Protein 4PGR (pdb70)

Radius of gyration: 16.66 Å; Cα contacts (8 Å, |Δi|>4): 255; chains: 1; bounding box: 31×48×34 Å

Secondary structure (DSSP, 8-state):
---HHHHHHHHHHHHHHHHHHHHHHHHHHTTS-GGGSPPHHHHHHHHHHHHHHT-SS----HHHHHHHHHHHHHHTHHHHHHHHHHH-THHHHHHHHHHHHHHHHHHHHHHH-SS--GGGHHHHHHHHHHHHHHHHHHHHS---HHHHHHHHHHHHHHHHHHHHHHHHHHHHS---GGGHHHHHHHHHHHHHHHHHHHHHHHHHHT-

GO terms:
  GO:0005262 calcium channel activity (F, IDA)
  GO:0016020 membrane (C, IDA)
  GO:0006816 calcium ion transport (P, IDA)

Sequence (207 aa):
HESKQSIMQRILTVFVFTLLIATVGLFIGQFVPVALMLPLSILEVAMIILAFWMRRRKAVGYAFVYTFAFVSGITLFPIVSHYASIAGAYVVLEAFGSTFVIFAVLGTIGAKMKKDLSFLWSFLLVAVLALAVVGIFNIFSPLNSAAMMAYSVIGTIVFSLYILYDLNQIKHRHITEDLIPVMALSLYLDFINLFINLLRFFGILSS

Organism: Bacillus subtilis (strain 168) (NCBI:txid224308)

InterPro domains:
  IPR006214 Bax inhibitor 1-related [PF01027] (10-210)
  IPR006214 Bax inhibitor 1-related [PTHR23291] (11-208)

Nearest PDB structures (foldseek):
  4pgr-assembly1_A  TM=1.005E+00  e=1.109E-27  Bacillus subtilis subsp. subtilis str. 168
  6nq8-assembly2_B  TM=9.058E-01  e=1.944E-22  Bacillus subtilis subsp. subtilis str. 168
  6nq9-assembly3_C  TM=9.027E-01  e=4.074E-22  Bacillus subt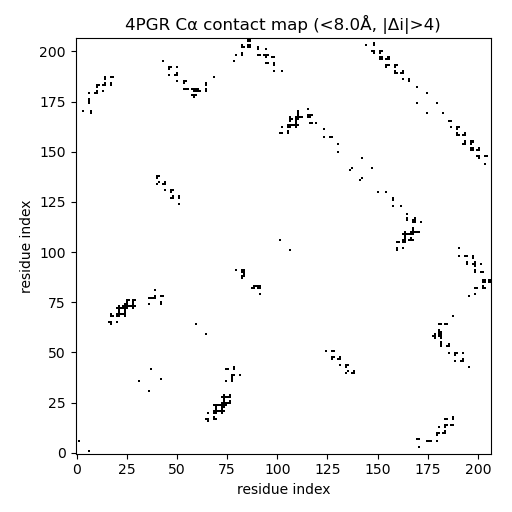ilis subsp. subtilis str. 168
  4pgw-assembly1_A  TM=9.314E-01  e=1.139E-20  Bacillus subtilis subsp. subtilis str. 168

Solvent-accessible surface area: 10289 Å² total; per-residue (Å²): 241,84,58,147,140,35,21,31,115,86,0,65,61,10,10,73,97,0,25,99,45,5,78,82,0,41,122,72,1,79,132,45,78,126,98,130,48,98,71,47,28,68,10,12,7,34,6,7,71,50,7,64,145,16,59,93,108,111,60,19,40,88,79,87,1,60,80,18,0,72,69,5,0,40,50,5,42,17,1,13,37,69,7,22,92,62,28,37,69,147,3,26,111,75,0,98,30,38,0,109,84,44,16,49,78,45,6,76,88,0,16,142,48,182,126,50,11,43,122,26,145,52,121,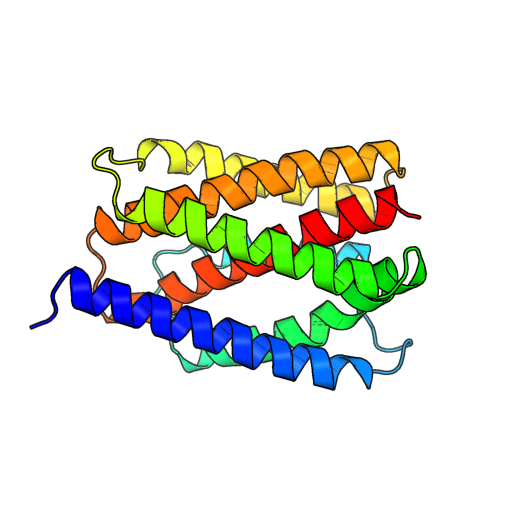0,45,98,17,3,74,51,9,10,99,57,3,75,112,15,51,169,50,110,45,103,70,69,40,15,48,56,22,0,63,95,0,24,101,10,1,14,45,4,0,31,26,12,4,0,17,13,38,55,105,157,19,53,93,82,35,0,5,6,43,0,0,11,0,1,2,1,5,10,1,0,11,4,2,11,0,4,44,58,0,25,105,74,89

Structure (mmCIF, N/CA/C/O backbone):
data_4PGR
#
_entry.id   4PGR
#
_cell.length_a   61.547
_cell.length_b   61.547
_cell.length_c   289.563
_cell.angle_alpha   90.00
_cell.angle_beta   90.00
_cell.angle_gamma   120.00
#
_symmetry.space_group_name_H-M   'P 65 2 2'
#
loop_
_entity.id
_entity.type
_entity.pdbx_description
1 polymer 'Uncharacterized protein YetJ'
2 water water
#
loop_
_atom_site.group_PDB
_atom_site.id
_atom_site.type_symbol
_atom_site.label_atom_id
_atom_site.label_alt_id
_atom_site.label_comp_id
_atom_site.label_asym_id
_atom_site.label_entity_id
_atom_site.label_seq_id
_atom_site.pdbx_PDB_ins_code
_atom_site.Cartn_x
_atom_site.Cartn_y
_atom_site.Cartn_z
_atom_site.occupancy
_atom_site.B_iso_or_equiv
_atom_site.auth_seq_id
_atom_site.auth_comp_id
_atom_site.auth_asym_id
_atom_site.auth_atom_id
_atom_site.pdbx_PDB_model_num
ATOM 1 N N . HIS A 1 9 ? 20.954 54.828 -9.826 1.00 50.83 6 HIS A N 1
ATOM 2 C CA . HIS A 1 9 ? 20.071 54.924 -8.668 1.00 50.66 6 HIS A CA 1
ATOM 3 C C . HIS A 1 9 ? 18.978 53.862 -8.711 1.00 48.78 6 HIS A C 1
ATOM 4 O O . HIS A 1 9 ? 18.207 53.789 -9.668 1.00 49.55 6 HIS A O 1
ATOM 11 N N . GLU A 1 10 ? 18.916 53.049 -7.663 1.00 38.73 7 GLU A N 1
ATOM 12 C CA . GLU A 1 10 ? 17.948 51.963 -7.576 1.00 41.07 7 GLU A CA 1
ATOM 13 C C . GLU A 1 10 ? 16.512 52.470 -7.457 1.00 41.98 7 GLU A C 1
ATOM 14 O O . GLU A 1 10 ? 16.268 53.602 -7.037 1.00 34.29 7 GLU A O 1
ATOM 20 N N . SER A 1 11 ? 15.561 51.624 -7.833 1.00 38.91 8 SER A N 1
ATOM 21 C CA . SER A 1 11 ? 14.157 51.933 -7.628 1.00 33.73 8 SER A CA 1
ATOM 22 C C . SER A 1 11 ? 13.553 50.854 -6.749 1.00 27.53 8 SER A C 1
ATOM 23 O O . SER A 1 11 ? 14.153 49.789 -6.570 1.00 26.12 8 SER A O 1
ATOM 26 N N . LYS A 1 12 ? 12.377 51.131 -6.193 1.00 27.03 9 LYS A N 1
ATOM 27 C CA . LYS A 1 12 ? 11.644 50.129 -5.421 1.00 31.04 9 LYS A CA 1
ATOM 28 C C . LYS A 1 12 ? 11.524 48.826 -6.204 1.00 23.57 9 LYS A C 1
ATOM 29 O O . LYS A 1 12 ? 11.726 47.740 -5.659 1.00 25.22 9 LYS A O 1
ATOM 35 N N . GLN A 1 13 ? 11.232 48.952 -7.495 1.00 24.70 10 GLN A N 1
ATOM 36 C CA . GLN A 1 13 ? 11.079 47.809 -8.390 1.00 36.30 10 GLN A CA 1
ATOM 37 C C . GLN A 1 13 ? 12.356 46.981 -8.531 1.00 34.53 10 GLN A C 1
ATOM 38 O O . GLN A 1 13 ? 12.327 45.751 -8.392 1.00 27.19 10 GLN A O 1
ATOM 44 N N . SER A 1 14 ? 13.470 47.656 -8.809 1.00 30.26 11 SER A N 1
ATOM 45 C CA . SER A 1 14 ? 14.744 46.975 -9.026 1.00 25.96 11 SER A CA 1
ATOM 46 C C . SER A 1 14 ? 15.202 46.247 -7.770 1.00 25.11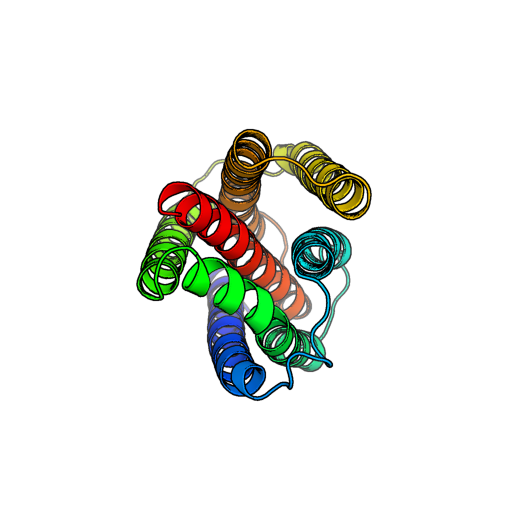 11 SER A C 1
ATOM 47 O O . SER A 1 14 ? 15.702 45.120 -7.839 1.00 25.93 11 SER A O 1
ATOM 50 N N . ILE A 1 15 ? 15.030 46.892 -6.622 1.00 23.26 12 ILE A N 1
ATOM 51 C CA . ILE A 1 15 ? 15.414 46.283 -5.354 1.00 24.45 12 ILE A CA 1
ATOM 52 C C . ILE A 1 15 ? 14.590 45.026 -5.072 1.00 25.97 12 ILE A C 1
ATOM 53 O O . ILE A 1 15 ? 15.138 43.987 -4.704 1.00 19.78 12 ILE A O 1
ATOM 58 N N . MET A 1 16 ? 13.278 45.121 -5.270 1.00 19.06 13 MET A N 1
ATOM 59 C CA . MET A 1 16 ? 12.401 43.965 -5.149 1.00 20.78 13 MET A CA 1
ATOM 60 C C . MET A 1 16 ? 12.821 42.837 -6.095 1.00 17.35 13 MET A C 1
ATOM 61 O O . MET A 1 16 ? 12.937 41.685 -5.683 1.00 24.93 13 MET A O 1
ATOM 66 N N . GLN A 1 17 ? 13.061 43.174 -7.360 1.00 20.24 14 GLN A N 1
ATOM 67 C CA . GLN A 1 17 ? 13.422 42.170 -8.358 1.00 20.77 14 GLN A CA 1
ATOM 68 C C . GLN A 1 17 ? 14.741 41.494 -8.013 1.00 23.37 14 GLN A C 1
ATOM 69 O O . GLN A 1 17 ? 14.910 40.298 -8.243 1.00 23.33 14 GLN A O 1
ATOM 75 N N . ARG A 1 18 ? 15.671 42.263 -7.456 1.00 25.11 15 ARG A N 1
ATOM 76 C CA . ARG A 1 18 ? 16.955 41.715 -7.038 1.00 21.87 15 ARG A CA 1
ATOM 77 C C . ARG A 1 18 ? 16.801 40.791 -5.839 1.00 23.33 15 ARG A C 1
ATOM 78 O O . ARG A 1 18 ? 17.428 39.737 -5.791 1.00 19.45 15 ARG A O 1
ATOM 86 N N . ILE A 1 19 ? 15.976 41.187 -4.872 1.00 16.13 16 ILE A N 1
ATOM 87 C CA . ILE A 1 19 ? 15.693 40.331 -3.715 1.00 17.57 16 ILE A CA 1
ATOM 88 C C . ILE A 1 19 ? 15.061 39.002 -4.145 1.00 21.52 16 ILE A C 1
ATOM 89 O O . ILE A 1 19 ? 15.451 37.937 -3.667 1.00 19.87 16 ILE A O 1
ATOM 94 N N . LEU A 1 20 ? 14.098 39.068 -5.058 1.00 18.48 17 LEU A N 1
ATOM 95 C CA . LEU A 1 20 ? 13.415 37.865 -5.536 1.00 16.18 17 LEU A CA 1
ATOM 96 C C . LEU A 1 20 ? 14.335 36.987 -6.378 1.00 19.55 17 LEU A C 1
ATOM 97 O O . LEU A 1 20 ? 14.181 35.765 -6.415 1.00 18.09 17 LEU A O 1
ATOM 102 N N . THR A 1 21 ? 15.277 37.617 -7.072 1.00 19.61 18 THR A N 1
ATOM 103 C CA . THR A 1 21 ? 16.260 36.868 -7.846 1.00 22.44 18 THR A CA 1
ATOM 104 C C . THR A 1 21 ? 17.181 36.089 -6.912 1.00 21.57 18 THR A C 1
ATOM 105 O O . THR A 1 21 ? 17.423 34.897 -7.112 1.00 17.66 18 THR A O 1
ATOM 109 N N . VAL A 1 22 ? 17.688 36.761 -5.885 1.00 19.05 19 VAL A N 1
ATOM 110 C CA . VAL A 1 22 ? 18.503 36.087 -4.886 1.00 19.35 19 VAL A CA 1
ATOM 111 C C . VAL A 1 22 ? 17.720 34.958 -4.212 1.00 20.43 19 VAL A C 1
ATOM 112 O O . VAL A 1 22 ? 18.238 33.855 -4.025 1.00 19.58 19 VAL A O 1
ATOM 116 N N . PHE A 1 23 ? 16.469 35.236 -3.866 1.00 14.81 20 PHE A N 1
ATOM 117 C CA . PHE A 1 23 ? 15.617 34.234 -3.235 1.00 14.41 20 PHE A CA 1
ATOM 118 C C . PHE A 1 23 ? 15.513 32.967 -4.089 1.00 15.20 20 PHE A C 1
ATOM 119 O O . PHE A 1 23 ? 15.697 31.856 -3.585 1.00 17.53 20 PHE A O 1
ATOM 127 N N . VAL A 1 24 ? 15.252 33.133 -5.383 1.00 15.16 21 VAL A N 1
ATOM 128 C CA . VAL A 1 24 ? 15.130 31.983 -6.281 1.00 21.67 21 VAL A CA 1
ATOM 129 C C . VAL A 1 24 ? 16.439 31.187 -6.352 1.00 16.74 21 VAL A C 1
ATOM 130 O O . VAL A 1 24 ? 16.429 29.951 -6.375 1.00 21.28 21 VAL A O 1
ATOM 134 N N . PHE A 1 25 ? 17.560 31.897 -6.362 1.00 22.67 22 PHE A N 1
ATOM 135 C CA . PHE A 1 25 ? 18.862 31.243 -6.306 1.00 20.85 22 PHE A CA 1
ATOM 136 C C . PHE A 1 25 ? 19.036 30.448 -5.011 1.00 17.59 22 PHE A C 1
ATOM 137 O O . PHE A 1 25 ? 19.550 29.332 -5.041 1.00 28.77 22 PHE A O 1
ATOM 145 N N . THR A 1 26 ? 18.595 31.003 -3.882 1.00 18.66 23 THR A N 1
ATOM 146 C CA . THR A 1 26 ? 18.654 30.251 -2.624 1.00 20.64 23 THR A CA 1
ATOM 147 C C . THR A 1 26 ? 17.862 28.946 -2.692 1.00 18.68 23 THR A C 1
ATOM 148 O O . THR A 1 26 ? 18.287 27.929 -2.135 1.00 20.09 23 THR A O 1
ATOM 152 N N . LEU A 1 27 ? 16.725 28.960 -3.387 1.00 17.85 24 LEU A N 1
ATOM 153 C CA . LEU A 1 27 ? 15.940 27.739 -3.551 1.00 17.88 24 LEU A CA 1
ATOM 154 C C . LEU A 1 27 ? 16.657 26.708 -4.430 1.00 19.50 24 LEU A C 1
ATOM 155 O O . LEU A 1 27 ? 16.570 25.503 -4.182 1.00 23.16 24 LEU A O 1
ATOM 160 N N . LEU A 1 28 ? 17.339 27.188 -5.466 1.00 13.15 25 LEU A N 1
ATOM 161 C CA . LEU A 1 28 ? 18.020 26.314 -6.420 1.00 23.75 25 LEU A CA 1
ATOM 162 C C . LEU A 1 28 ? 19.213 25.677 -5.742 1.00 18.19 25 LEU A C 1
ATOM 163 O O . LEU A 1 28 ? 19.487 24.493 -5.918 1.00 21.93 25 LEU A O 1
ATOM 168 N N . ILE A 1 29 ? 19.931 26.489 -4.976 1.00 14.97 26 ILE A N 1
ATOM 169 C CA . ILE A 1 29 ? 21.118 26.038 -4.258 1.00 19.49 26 ILE A CA 1
ATOM 170 C C . ILE A 1 29 ? 20.712 25.065 -3.156 1.00 23.50 26 ILE A C 1
ATOM 171 O O . ILE A 1 29 ? 21.401 24.079 -2.908 1.00 23.19 26 ILE A O 1
ATOM 176 N N . ALA A 1 30 ? 19.578 25.325 -2.508 1.00 15.05 27 ALA A N 1
ATOM 177 C CA . ALA A 1 30 ? 19.131 24.441 -1.439 1.00 15.57 27 ALA A CA 1
ATOM 178 C C . ALA A 1 30 ? 18.732 23.091 -2.024 1.00 17.32 27 ALA A C 1
ATOM 179 O O . ALA A 1 30 ? 18.852 22.056 -1.371 1.00 21.67 27 ALA A O 1
ATOM 181 N N . THR A 1 31 ? 18.257 23.111 -3.264 1.00 15.36 28 THR A N 1
ATOM 182 C CA . THR A 1 31 ? 17.834 21.891 -3.939 1.00 22.12 28 THR A CA 1
ATOM 183 C C . THR A 1 31 ? 19.038 21.025 -4.298 1.00 24.77 28 THR A C 1
ATOM 184 O O . THR A 1 31 ? 18.981 19.802 -4.189 1.00 19.17 28 THR A O 1
ATOM 188 N N . VAL A 1 32 ? 20.127 21.663 -4.719 1.00 26.67 29 VAL A N 1
ATOM 189 C CA . VAL A 1 32 ? 21.378 20.946 -4.948 1.00 21.04 29 VAL A CA 1
ATOM 190 C C . VAL A 1 32 ? 21.842 20.320 -3.636 1.00 23.80 29 VAL A C 1
ATOM 191 O O . VAL A 1 32 ? 22.222 19.152 -3.591 1.00 22.68 29 VAL A O 1
ATOM 195 N N . GLY A 1 33 ? 21.797 21.107 -2.568 1.00 20.02 30 GLY A N 1
ATOM 196 C CA . GLY A 1 33 ? 22.158 20.624 -1.250 1.00 21.31 30 GLY A CA 1
ATOM 197 C C . GLY A 1 33 ? 21.314 19.435 -0.836 1.00 18.00 30 GLY A C 1
ATOM 198 O O . GLY A 1 33 ? 21.836 18.441 -0.329 1.00 24.81 30 GLY A O 1
ATOM 199 N N . LEU A 1 34 ? 20.008 19.526 -1.067 1.00 21.46 31 LEU A N 1
ATOM 200 C CA . LEU A 1 34 ? 19.108 18.428 -0.758 1.00 16.89 31 LEU A CA 1
ATOM 201 C C . LEU A 1 34 ? 19.528 17.172 -1.516 1.00 22.93 31 LEU A C 1
ATOM 202 O O . LEU A 1 34 ? 19.555 16.078 -0.957 1.00 24.50 31 LEU A O 1
ATOM 207 N N . PHE A 1 35 ? 19.870 17.340 -2.788 1.00 21.09 32 PHE A N 1
ATOM 208 C CA . PHE A 1 35 ? 20.322 16.221 -3.606 1.00 24.17 32 PHE A CA 1
ATOM 209 C C . PHE A 1 35 ? 21.585 15.575 -3.041 1.00 29.80 32 PHE A C 1
ATOM 210 O O . PHE A 1 35 ? 21.712 14.352 -3.023 1.00 22.69 32 PHE A O 1
ATOM 218 N N . ILE A 1 36 ? 22.520 16.397 -2.580 1.00 30.91 33 ILE A N 1
ATOM 219 C CA . ILE A 1 36 ? 23.763 15.888 -2.001 1.00 20.61 33 ILE A CA 1
ATOM 220 C C . ILE A 1 36 ? 23.505 15.195 -0.659 1.00 21.61 33 ILE A C 1
ATOM 221 O O . ILE A 1 36 ? 24.139 14.181 -0.330 1.00 22.33 33 ILE A O 1
ATOM 226 N N . GLY A 1 37 ? 22.558 15.737 0.100 1.00 24.80 34 GLY A N 1
ATOM 227 C CA . GLY A 1 37 ? 22.260 15.245 1.433 1.00 20.66 34 GLY A CA 1
ATOM 228 C C . GLY A 1 37 ? 21.812 13.794 1.483 1.00 22.25 34 GLY A C 1
ATOM 229 O O . GLY A 1 37 ? 21.854 13.156 2.532 1.00 23.33 34 GLY A O 1
ATOM 230 N N . GLN A 1 38 ? 21.381 13.268 0.343 1.00 25.66 35 GLN A N 1
ATOM 231 C CA . GLN A 1 38 ? 20.913 11.893 0.270 1.00 24.53 35 GLN A CA 1
ATOM 232 C C . GLN A 1 38 ? 22.072 10.916 0.444 1.00 37.55 35 GLN A C 1
ATOM 233 O O . GLN A 1 38 ? 21.869 9.728 0.685 1.00 38.74 35 GLN A O 1
ATOM 239 N N . PHE A 1 39 ? 23.289 11.425 0.317 1.00 26.17 36 PHE A N 1
ATOM 240 C CA . PHE A 1 39 ? 24.474 10.583 0.391 1.00 29.21 36 PHE A CA 1
ATOM 241 C C . PHE A 1 39 ? 25.075 10.553 1.793 1.00 28.26 36 PHE A C 1
ATOM 242 O O . PHE A 1 39 ? 26.022 9.812 2.056 1.00 39.34 36 PHE A O 1
ATOM 250 N N . VAL A 1 40 ? 24.516 11.356 2.692 1.00 26.97 37 VAL A N 1
ATOM 251 C CA . VAL A 1 40 ? 24.940 11.338 4.084 1.00 27.79 37 VAL A CA 1
ATOM 252 C C . VAL A 1 40 ? 24.529 10.019 4.740 1.00 33.98 37 VAL A C 1
ATOM 253 O O . VAL A 1 40 ? 23.357 9.633 4.688 1.00 29.58 37 VAL A O 1
ATOM 257 N N . PRO A 1 41 ? 25.501 9.311 5.338 1.00 36.33 38 PRO A N 1
ATOM 258 C CA . PRO A 1 41 ? 25.224 8.082 6.086 1.00 34.85 38 PRO A CA 1
ATOM 259 C C . PRO A 1 41 ? 24.205 8.363 7.183 1.00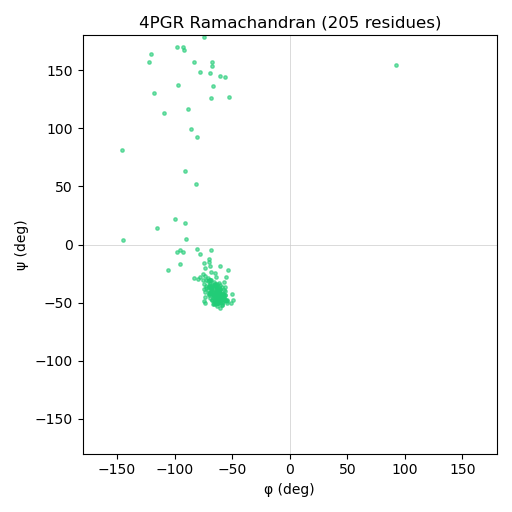 42.39 38 PRO A C 1
ATOM 260 O O . PRO A 1 41 ? 24.233 9.450 7.763 1.00 34.94 38 PRO A O 1
ATOM 264 N N . VAL A 1 42 ? 23.323 7.403 7.446 1.00 44.48 39 VAL A N 1
ATOM 265 C CA . VAL A 1 42 ? 22.271 7.553 8.448 1.00 46.98 39 VAL A CA 1
ATOM 266 C C . VAL A 1 42 ? 22.843 7.895 9.823 1.00 49.38 39 VAL A C 1
ATOM 267 O O . VAL A 1 42 ? 22.299 8.738 10.542 1.00 35.76 39 VAL A O 1
ATOM 271 N N . ALA A 1 43 ? 23.956 7.253 10.171 1.00 44.66 40 ALA A N 1
ATOM 272 C CA . ALA A 1 43 ? 24.607 7.466 11.460 1.00 47.19 40 ALA A CA 1
ATOM 273 C C . ALA A 1 43 ? 25.222 8.861 11.589 1.00 52.98 40 ALA A C 1
ATOM 274 O O . ALA A 1 43 ? 25.732 9.224 12.649 1.00 60.70 40 ALA A O 1
ATOM 276 N N . LEU A 1 44 ? 25.173 9.641 10.512 1.00 51.14 41 LEU A N 1
ATOM 277 C CA . LEU A 1 44 ? 25.687 11.006 10.536 1.00 49.13 41 LEU A CA 1
ATOM 278 C C . LEU A 1 44 ? 24.590 12.053 10.317 1.00 42.66 41 LEU A C 1
ATOM 279 O O . LEU A 1 44 ? 24.876 13.220 10.052 1.00 48.28 41 LEU A O 1
ATOM 284 N N . MET A 1 45 ? 23.335 11.633 10.429 1.00 42.43 42 MET A N 1
ATOM 285 C CA . MET A 1 45 ? 22.212 12.568 10.347 1.00 36.85 42 MET A CA 1
ATOM 286 C C . MET A 1 45 ? 21.732 12.979 11.734 1.00 28.60 42 MET A C 1
ATOM 287 O O . MET A 1 45 ? 21.603 12.145 12.629 1.00 31.00 42 MET A O 1
ATOM 292 N N . LEU A 1 46 ? 21.458 14.269 11.907 1.00 37.34 43 LEU A N 1
ATOM 293 C CA . LEU A 1 46 ? 20.881 14.756 13.154 1.00 40.16 43 LEU A CA 1
ATOM 294 C C . LEU A 1 46 ? 19.464 14.211 13.300 1.00 35.16 43 LEU A C 1
ATOM 295 O O . LEU A 1 46 ? 18.819 13.893 12.301 1.00 37.45 43 LEU A O 1
ATOM 300 N N . PRO A 1 47 ? 18.980 14.085 14.546 1.00 30.39 44 PRO A N 1
ATOM 301 C CA . PRO A 1 47 ? 17.608 13.613 14.757 1.00 33.79 44 PRO A CA 1
ATOM 302 C C . PRO A 1 47 ? 16.577 14.535 14.107 1.00 31.81 44 PRO A C 1
ATOM 303 O O . PRO A 1 47 ? 16.765 15.747 14.073 1.00 24.28 44 PRO A O 1
ATOM 307 N N . LEU A 1 48 ? 15.502 13.944 13.598 1.00 30.89 45 LEU A N 1
ATOM 308 C CA . LEU A 1 48 ? 14.422 14.682 12.951 1.00 25.26 45 LEU A CA 1
ATOM 309 C C . LEU A 1 48 ? 13.905 15.846 13.799 1.00 25.23 45 LEU A C 1
ATOM 310 O O . LEU A 1 48 ? 13.805 16.974 13.316 1.00 26.86 45 LEU A O 1
ATOM 315 N N . SER A 1 49 ? 13.581 15.580 15.060 1.00 25.78 46 SER A N 1
ATOM 316 C CA . SER A 1 49 ? 13.011 16.620 15.922 1.00 25.10 46 SER A CA 1
ATOM 317 C C . SER A 1 49 ? 13.952 17.817 16.109 1.00 23.29 46 SER A C 1
ATOM 318 O O . SER A 1 49 ? 13.509 18.963 16.197 1.00 22.75 46 SER A O 1
ATOM 321 N N . ILE A 1 50 ? 15.252 17.549 16.156 1.00 23.64 47 ILE A N 1
ATOM 322 C CA . ILE A 1 50 ? 16.248 18.612 16.284 1.00 22.65 47 ILE A CA 1
ATOM 323 C C . ILE A 1 50 ? 16.356 19.463 15.016 1.00 20.56 47 ILE A C 1
ATOM 324 O O . ILE A 1 50 ? 16.423 20.688 15.093 1.00 23.17 47 ILE A O 1
ATOM 329 N N . LEU A 1 51 ? 16.358 18.819 13.853 1.00 20.25 48 LEU A N 1
ATOM 330 C CA . LEU A 1 51 ? 16.415 19.542 12.581 1.00 20.17 48 LEU A CA 1
ATOM 331 C C . LEU A 1 51 ? 15.178 20.414 12.339 1.00 18.00 48 LEU A C 1
ATOM 332 O O . LEU A 1 51 ? 15.291 21.531 11.849 1.00 20.36 48 LEU A O 1
ATOM 337 N N . GLU A 1 52 ? 14.002 19.890 12.669 1.00 18.76 49 GLU A N 1
ATOM 338 C CA . GLU A 1 52 ? 12.754 20.615 12.438 1.00 22.82 49 GLU A CA 1
ATOM 339 C C . GLU A 1 52 ? 12.708 21.906 13.246 1.00 25.79 49 GLU A C 1
ATOM 340 O O . GLU A 1 52 ? 12.352 22.962 12.725 1.00 24.91 49 GLU A O 1
ATOM 346 N N . VAL A 1 53 ? 13.085 21.828 14.515 1.00 23.96 50 VAL A N 1
ATOM 347 C CA . VAL A 1 53 ? 13.039 23.013 15.359 1.00 27.55 50 VAL A CA 1
ATOM 348 C C . VAL A 1 53 ? 14.218 23.945 15.085 1.00 17.49 50 VAL A C 1
ATOM 349 O O . VAL A 1 53 ? 14.101 25.154 15.266 1.00 19.58 50 VAL A O 1
ATOM 353 N N . ALA A 1 54 ? 15.344 23.390 14.632 1.00 17.56 51 ALA A N 1
ATOM 354 C CA . ALA A 1 54 ? 16.493 24.221 14.279 1.00 18.94 51 ALA A CA 1
ATOM 355 C C . ALA A 1 54 ? 16.130 25.271 13.217 1.00 16.91 51 ALA A C 1
ATOM 356 O O . ALA A 1 54 ? 16.584 26.413 13.286 1.00 21.47 51 ALA A O 1
ATOM 358 N N . MET A 1 55 ? 15.308 24.885 12.245 1.00 17.72 52 MET A N 1
ATOM 359 C CA . MET A 1 55 ? 14.925 25.799 11.175 1.00 16.57 52 MET A CA 1
ATOM 360 C C . MET A 1 55 ? 14.018 26.924 11.683 1.00 16.91 52 MET A C 1
ATOM 361 O O . MET A 1 55 ? 14.094 28.053 11.194 1.00 17.49 52 MET A O 1
ATOM 366 N N . ILE A 1 56 ? 13.177 26.618 12.670 1.00 18.05 53 ILE A N 1
ATOM 367 C CA . ILE A 1 56 ? 12.295 27.627 13.262 1.00 18.37 53 ILE A CA 1
ATOM 368 C C . ILE A 1 56 ? 13.147 28.662 13.977 1.00 22.28 53 ILE A C 1
ATOM 369 O O . ILE A 1 56 ? 12.993 29.869 13.779 1.00 23.27 53 ILE A O 1
ATOM 374 N N . ILE A 1 57 ? 14.039 28.167 14.823 1.00 17.53 54 ILE A N 1
ATOM 375 C CA . ILE A 1 57 ? 14.950 29.019 15.567 1.00 21.74 54 ILE A CA 1
ATOM 376 C C . ILE A 1 57 ? 15.797 29.876 14.625 1.00 26.44 54 ILE A C 1
ATOM 377 O O . ILE A 1 57 ? 15.981 31.071 14.861 1.00 21.56 54 ILE A O 1
ATOM 382 N N . LEU A 1 58 ? 16.282 29.276 13.543 1.00 18.57 55 LEU A N 1
ATOM 383 C CA . LEU A 1 58 ? 17.049 30.031 12.562 1.00 22.00 55 LEU A CA 1
ATOM 384 C C . LEU A 1 58 ? 16.204 31.117 11.896 1.00 20.44 55 LEU A C 1
ATOM 385 O O . LEU A 1 58 ? 16.697 32.211 11.622 1.00 21.76 55 LEU A O 1
ATOM 390 N N . ALA A 1 59 ? 14.931 30.819 11.657 1.00 19.82 56 ALA A N 1
ATOM 391 C CA . ALA A 1 59 ? 14.027 31.804 11.076 1.00 21.03 56 ALA A CA 1
ATOM 392 C C . ALA A 1 59 ? 13.978 33.045 11.960 1.00 21.87 56 ALA A C 1
ATOM 393 O O . ALA A 1 59 ? 14.032 34.171 11.469 1.00 23.68 56 ALA A O 1
ATOM 395 N N . PHE A 1 60 ? 13.900 32.830 13.267 1.00 18.74 57 PHE A N 1
ATOM 396 C CA . PHE A 1 60 ? 13.914 33.927 14.228 1.00 23.19 57 PHE A CA 1
ATOM 397 C C . PHE A 1 60 ? 15.263 34.659 14.268 1.00 23.04 57 PHE A C 1
ATOM 398 O O . PHE A 1 60 ? 15.319 35.881 14.156 1.00 24.42 57 PHE A O 1
ATOM 406 N N . TRP A 1 61 ? 16.341 33.899 14.419 1.00 23.55 58 TRP A N 1
ATOM 407 C CA . TRP A 1 61 ? 17.669 34.467 14.625 1.00 26.01 58 TRP A CA 1
ATOM 408 C C . TRP A 1 61 ? 18.174 35.273 13.422 1.00 25.38 58 TRP A C 1
ATOM 409 O O . TRP A 1 61 ? 18.875 36.276 13.584 1.00 27.98 58 TRP A O 1
ATOM 420 N N . MET A 1 62 ? 17.806 34.846 12.217 1.00 22.38 59 MET A N 1
ATOM 421 C CA . MET A 1 62 ? 18.261 35.512 10.995 1.00 22.90 59 MET A CA 1
ATOM 422 C C . MET A 1 62 ? 17.452 36.760 10.666 1.00 22.63 59 MET A C 1
ATOM 423 O O . MET A 1 62 ? 17.753 37.481 9.714 1.00 31.59 59 MET A O 1
ATOM 428 N N . ARG A 1 63 ? 16.429 37.020 11.464 1.00 25.70 60 ARG A N 1
ATOM 429 C CA . ARG A 1 63 ? 15.542 38.143 11.215 1.00 37.39 60 ARG A CA 1
ATOM 430 C C . ARG A 1 63 ? 16.026 39.395 11.946 1.00 47.06 60 ARG A C 1
ATOM 431 O O . ARG A 1 63 ? 15.348 39.924 12.827 1.00 53.42 60 ARG A O 1
ATOM 439 N N . ARG A 1 64 ? 17.210 39.862 11.573 1.00 52.15 61 ARG A N 1
ATOM 440 C CA . ARG A 1 64 ? 17.782 41.061 12.172 1.00 58.79 61 ARG A CA 1
ATOM 441 C C . ARG A 1 64 ? 18.081 42.126 11.125 1.00 58.75 61 ARG A C 1
ATOM 442 O O . ARG A 1 64 ? 18.251 41.823 9.942 1.00 53.30 61 ARG A O 1
ATOM 450 N N . ARG A 1 65 ? 18.148 43.377 11.571 1.00 60.64 62 ARG A N 1
ATOM 451 C CA . ARG A 1 65 ? 18.546 44.478 10.707 1.00 62.33 62 ARG A CA 1
ATOM 452 C C . ARG A 1 65 ? 20.065 44.522 10.615 1.00 65.60 62 ARG A C 1
ATOM 453 O O . ARG A 1 65 ? 20.686 45.559 10.850 1.00 75.04 62 ARG A O 1
ATOM 455 N N . LYS A 1 66 ? 20.652 43.378 10.287 1.00 55.63 63 LYS A N 1
ATOM 456 C CA . LYS A 1 66 ? 22.092 43.249 10.134 1.00 60.25 63 LYS A CA 1
ATOM 457 C C . LYS A 1 66 ? 22.398 42.847 8.701 1.00 58.37 63 LYS A C 1
ATOM 458 O O . LYS A 1 66 ? 21.800 41.911 8.170 1.00 61.05 63 LYS A O 1
ATOM 464 N N . ALA A 1 67 ? 23.328 43.557 8.075 1.00 61.06 64 ALA A N 1
ATOM 465 C CA . ALA A 1 67 ? 23.656 43.313 6.678 1.00 60.73 64 ALA A CA 1
ATOM 466 C C . ALA A 1 67 ? 24.594 42.121 6.501 1.00 58.58 64 ALA A C 1
ATOM 467 O O . ALA A 1 67 ? 25.815 42.265 6.559 1.00 69.16 64 ALA A O 1
ATOM 469 N N . VAL A 1 68 ? 24.013 40.944 6.289 1.00 45.78 65 VAL A N 1
ATOM 470 C CA . VAL A 1 68 ? 24.791 39.761 5.945 1.00 31.53 65 VAL A CA 1
ATOM 471 C C . VAL A 1 68 ? 25.062 39.788 4.449 1.00 30.32 65 VAL A C 1
ATOM 472 O O . VAL A 1 68 ? 24.339 40.440 3.696 1.00 40.68 65 VAL A O 1
ATOM 476 N N . GLY A 1 69 ? 26.106 39.092 4.019 1.00 29.43 66 GLY A N 1
ATOM 477 C CA . GLY A 1 69 ? 26.509 39.122 2.624 1.00 31.84 66 GLY A CA 1
ATOM 478 C C . GLY A 1 69 ? 25.997 37.934 1.827 1.00 24.44 66 GLY A C 1
ATOM 479 O O . GLY A 1 69 ? 25.477 36.979 2.402 1.00 22.17 66 GLY A O 1
ATOM 480 N N . TYR A 1 70 ? 26.154 38.000 0.505 1.00 19.38 67 TYR A N 1
ATOM 481 C CA . TYR A 1 70 ? 25.664 36.968 -0.405 1.00 18.95 67 TYR A CA 1
ATOM 482 C C . TYR A 1 70 ? 26.326 35.630 -0.113 1.00 28.00 67 TYR A C 1
ATOM 483 O O . TYR A 1 70 ? 25.719 34.576 -0.270 1.00 25.61 67 TYR A O 1
ATOM 492 N N . ALA A 1 71 ? 27.576 35.691 0.322 1.00 19.29 68 ALA A N 1
ATOM 493 C CA . ALA A 1 71 ? 28.349 34.490 0.611 1.00 20.65 68 ALA A CA 1
ATOM 494 C C . ALA A 1 71 ? 27.711 33.706 1.736 1.00 19.22 68 ALA A C 1
ATOM 495 O O . ALA A 1 71 ? 27.604 32.488 1.664 1.00 21.80 68 ALA A O 1
ATOM 497 N N . PHE A 1 72 ? 27.276 34.415 2.770 1.00 25.87 69 PHE A N 1
ATOM 498 C CA . PHE A 1 72 ? 26.618 33.772 3.895 1.00 21.89 69 PHE A CA 1
ATOM 499 C C . PHE A 1 72 ? 25.293 33.172 3.471 1.00 21.73 69 PHE A C 1
ATOM 500 O O . PHE A 1 72 ? 25.017 32.013 3.753 1.00 17.80 69 PHE A O 1
ATOM 508 N N . VAL A 1 73 ? 24.472 33.973 2.799 1.00 20.33 70 VAL A N 1
ATOM 509 C CA . VAL A 1 73 ? 23.132 33.540 2.417 1.00 17.20 70 VAL A CA 1
ATOM 510 C C . VAL A 1 73 ? 23.143 32.333 1.468 1.00 17.04 70 VAL A C 1
ATOM 511 O O . VAL A 1 73 ? 22.417 31.360 1.689 1.00 17.74 70 VAL A O 1
ATOM 515 N N . TYR A 1 74 ? 23.978 32.381 0.431 1.00 17.60 71 TYR A N 1
ATOM 516 C CA . TYR A 1 74 ? 24.092 31.244 -0.489 1.00 19.36 71 TYR A CA 1
ATOM 517 C C . TYR A 1 74 ? 24.691 29.992 0.169 1.00 17.65 71 TYR A C 1
ATOM 518 O O . TYR A 1 74 ? 24.225 28.877 -0.066 1.00 17.61 71 TYR A O 1
ATOM 527 N N . THR A 1 75 ? 25.745 30.169 0.965 1.00 17.98 72 THR A N 1
ATOM 528 C CA . THR A 1 75 ? 26.319 29.046 1.700 1.00 18.29 72 THR A CA 1
ATOM 529 C C . THR A 1 75 ? 25.299 28.466 2.685 1.00 22.69 72 THR A C 1
ATOM 530 O O . THR A 1 75 ? 25.167 27.243 2.794 1.00 18.07 72 THR A O 1
ATOM 534 N N . PHE A 1 76 ? 24.582 29.346 3.390 1.00 17.59 73 PHE A N 1
ATOM 535 C CA . PHE A 1 76 ? 23.516 28.928 4.306 1.00 20.38 73 PHE A CA 1
ATOM 536 C C . PHE A 1 76 ? 22.488 28.076 3.564 1.00 24.25 73 PHE A C 1
ATOM 537 O O . PHE A 1 76 ? 22.093 27.012 4.042 1.00 17.92 73 PHE A O 1
ATOM 545 N N . ALA A 1 77 ? 22.052 28.557 2.402 1.00 19.88 74 ALA A N 1
ATOM 546 C CA . ALA A 1 77 ? 21.101 27.817 1.571 1.00 25.08 74 ALA A CA 1
ATOM 547 C C . ALA A 1 77 ? 21.642 26.438 1.190 1.00 16.98 74 ALA A C 1
ATOM 548 O O . ALA A 1 77 ? 20.912 25.455 1.227 1.00 18.79 74 ALA A O 1
ATOM 550 N N . PHE A 1 78 ? 22.922 26.369 0.827 1.00 17.45 75 PHE A N 1
ATOM 551 C CA . PHE A 1 78 ? 23.522 25.086 0.453 1.00 18.08 75 PHE A CA 1
ATOM 552 C C . PHE A 1 78 ? 23.528 24.105 1.616 1.00 19.50 75 PHE A C 1
ATOM 553 O O . PHE A 1 78 ? 23.111 22.950 1.466 1.00 19.50 75 PHE A O 1
ATOM 561 N N . VAL A 1 79 ? 23.968 24.563 2.782 1.00 18.27 76 VAL A N 1
ATOM 562 C CA . VAL A 1 79 ? 24.130 23.653 3.906 1.00 22.03 76 VAL A CA 1
ATOM 563 C C . VAL A 1 79 ? 22.794 23.252 4.524 1.00 27.00 76 VAL A C 1
ATOM 564 O O . VAL A 1 79 ? 22.613 22.096 4.908 1.00 18.90 76 VAL A O 1
ATOM 568 N N . SER A 1 80 ? 21.856 24.194 4.603 1.00 21.11 77 SER A N 1
ATOM 569 C CA . SER A 1 80 ? 20.542 23.885 5.147 1.00 24.56 77 SER A CA 1
ATOM 570 C C . SER A 1 80 ? 19.800 22.899 4.239 1.00 25.25 77 SER A C 1
ATOM 571 O O . SER A 1 80 ? 19.020 22.074 4.712 1.00 22.45 77 SER A O 1
ATOM 574 N N . GLY A 1 81 ? 20.053 22.981 2.935 1.00 17.48 78 GLY A N 1
ATOM 575 C CA . GLY A 1 81 ? 19.499 22.023 1.992 1.00 17.75 78 GLY A CA 1
ATOM 576 C C . GLY A 1 81 ? 20.015 20.625 2.278 1.00 19.13 78 GLY A C 1
ATOM 577 O O . GLY A 1 81 ? 19.243 19.663 2.331 1.00 18.82 78 GLY A O 1
ATOM 578 N N . ILE A 1 82 ? 21.330 20.513 2.471 1.00 19.01 79 ILE A N 1
ATOM 579 C CA . ILE A 1 82 ? 21.941 19.243 2.846 1.00 19.94 79 ILE A CA 1
ATOM 580 C C . ILE A 1 82 ? 21.336 18.686 4.131 1.00 31.19 79 ILE A C 1
ATOM 581 O O . ILE A 1 82 ? 21.006 17.499 4.208 1.00 25.03 79 ILE A O 1
ATOM 586 N N . THR A 1 83 ? 21.165 19.551 5.126 1.00 28.11 80 THR A N 1
ATOM 587 C CA . THR A 1 83 ? 20.669 19.122 6.432 1.00 36.14 80 THR A CA 1
ATOM 588 C C . THR A 1 83 ? 19.164 18.885 6.468 1.00 33.25 80 THR A C 1
ATOM 589 O O . THR A 1 83 ? 18.634 18.396 7.466 1.00 44.72 80 THR A O 1
ATOM 593 N N . LEU A 1 84 ? 18.461 19.238 5.399 1.00 23.02 81 LEU A N 1
ATOM 594 C CA . LEU A 1 84 ? 17.023 19.011 5.396 1.00 29.66 81 LEU A CA 1
ATOM 595 C C . LEU A 1 84 ? 16.624 17.671 4.771 1.00 26.10 81 LEU A C 1
ATOM 596 O O . LEU A 1 84 ? 15.455 17.288 4.812 1.00 29.40 81 LEU A O 1
ATOM 601 N N . PHE A 1 85 ? 17.588 16.954 4.206 1.00 20.08 82 PHE A N 1
ATOM 602 C CA . PHE A 1 85 ? 17.297 15.618 3.671 1.00 20.93 82 PHE A CA 1
ATOM 603 C C . PHE A 1 85 ? 16.648 14.649 4.671 1.00 26.16 82 PHE A C 1
ATOM 604 O O . PHE A 1 85 ? 15.625 14.047 4.342 1.00 24.02 82 PHE A O 1
ATOM 612 N N . PRO A 1 86 ? 17.221 14.502 5.887 1.00 22.01 83 PRO A N 1
ATOM 613 C CA . PRO A 1 86 ? 16.594 13.586 6.849 1.00 23.03 83 PRO A CA 1
ATOM 614 C C . PRO A 1 86 ? 15.115 13.893 7.124 1.00 22.32 83 PRO A C 1
ATOM 615 O O . PRO A 1 86 ? 14.361 12.987 7.466 1.00 23.03 83 PRO A O 1
ATOM 619 N N . ILE A 1 87 ? 14.709 15.150 6.978 1.00 22.14 84 ILE A N 1
ATOM 620 C CA . ILE A 1 87 ? 13.311 15.510 7.170 1.00 20.87 84 ILE A CA 1
ATOM 621 C C . ILE A 1 87 ? 12.495 15.032 5.979 1.00 21.48 84 ILE A C 1
ATOM 622 O O . ILE A 1 87 ? 11.447 14.399 6.139 1.00 21.71 84 ILE A O 1
ATOM 627 N N . VAL A 1 88 ? 12.985 15.331 4.784 1.00 20.52 85 VAL A N 1
ATOM 628 C CA . VAL A 1 88 ? 12.354 14.883 3.551 1.00 21.30 85 VAL A CA 1
ATOM 629 C C . VAL A 1 88 ? 12.286 13.349 3.484 1.00 25.18 85 VAL A C 1
ATOM 630 O O . VAL A 1 88 ? 11.245 12.778 3.165 1.00 22.38 85 VAL A O 1
ATOM 634 N N . SER A 1 89 ? 13.395 12.684 3.788 1.00 22.61 86 SER A N 1
ATOM 635 C CA . SER A 1 89 ? 13.427 11.223 3.736 1.00 27.22 86 SER A CA 1
ATOM 636 C C . SER A 1 89 ? 12.479 10.573 4.750 1.00 26.02 86 SER A C 1
ATOM 637 O O . SER A 1 89 ? 11.816 9.577 4.442 1.00 25.93 86 SER A O 1
ATOM 640 N N . HIS A 1 90 ? 12.402 11.134 5.953 1.00 24.07 87 HIS A N 1
ATOM 641 C CA . HIS A 1 90 ? 11.489 10.599 6.966 1.00 25.28 87 HIS A CA 1
ATOM 642 C C . HIS A 1 90 ? 10.022 10.599 6.530 1.00 26.15 87 HIS A C 1
ATOM 643 O O . HIS A 1 90 ? 9.338 9.577 6.621 1.00 25.53 87 HIS A O 1
ATOM 650 N N . TYR A 1 91 ? 9.532 11.747 6.074 1.00 25.16 88 TYR A N 1
ATOM 651 C CA . TYR A 1 91 ? 8.121 11.846 5.704 1.00 23.35 88 TYR A CA 1
ATOM 652 C C . TYR A 1 91 ? 7.802 11.111 4.402 1.00 35.22 88 TYR A C 1
ATOM 653 O O . TYR A 1 91 ? 6.695 10.594 4.226 1.00 24.50 88 TYR A O 1
ATOM 662 N N . ALA A 1 92 ? 8.780 11.044 3.504 1.00 23.92 89 ALA A N 1
ATOM 663 C CA . ALA A 1 92 ? 8.664 10.195 2.321 1.00 30.37 89 ALA A CA 1
ATOM 664 C C . ALA A 1 92 ? 8.484 8.723 2.707 1.00 26.27 89 ALA A C 1
ATOM 665 O O . ALA A 1 92 ? 7.728 7.990 2.070 1.00 28.29 89 ALA A O 1
ATOM 667 N N . SER A 1 93 ? 9.183 8.299 3.754 1.00 29.76 90 SER A N 1
ATOM 668 C CA . SER A 1 93 ? 9.208 6.890 4.133 1.00 33.15 90 SER A CA 1
ATOM 669 C C . SER A 1 93 ? 7.897 6.444 4.773 1.00 35.05 90 SER A C 1
ATOM 670 O O . SER A 1 93 ? 7.532 5.270 4.711 1.00 36.00 90 SER A O 1
ATOM 673 N N . ILE A 1 94 ? 7.184 7.379 5.387 1.00 36.51 91 ILE A N 1
ATOM 674 C CA . ILE A 1 94 ? 5.937 7.032 6.053 1.00 36.13 91 ILE A CA 1
ATOM 675 C C . ILE A 1 94 ? 4.714 7.313 5.185 1.00 37.06 91 ILE A C 1
ATOM 676 O O . ILE A 1 94 ? 3.601 6.947 5.550 1.00 40.34 91 ILE A O 1
ATOM 681 N N . ALA A 1 95 ? 4.916 7.948 4.033 1.00 33.36 92 ALA A N 1
ATOM 682 C CA . ALA A 1 95 ? 3.779 8.339 3.200 1.00 33.20 92 ALA A CA 1
ATOM 683 C C . ALA A 1 95 ? 4.010 8.267 1.686 1.00 35.03 92 ALA A C 1
ATOM 684 O O . ALA A 1 95 ? 3.130 8.640 0.914 1.00 30.10 92 ALA A O 1
ATOM 686 N N . GLY A 1 96 ? 5.178 7.791 1.263 1.00 29.51 93 GLY A N 1
ATOM 687 C CA . GLY A 1 96 ? 5.509 7.769 -0.151 1.00 28.29 93 GLY A CA 1
ATOM 688 C C . GLY A 1 96 ? 6.246 9.031 -0.562 1.00 28.62 93 GLY A C 1
ATOM 689 O O . GLY A 1 96 ? 6.089 10.083 0.060 1.00 29.09 93 GLY A O 1
ATOM 690 N N . ALA A 1 97 ? 7.046 8.940 -1.618 1.00 27.45 94 ALA A N 1
ATOM 691 C CA . ALA A 1 97 ? 7.891 10.062 -2.020 1.00 29.51 94 ALA A CA 1
ATOM 692 C C . ALA A 1 97 ? 7.080 11.161 -2.691 1.00 26.98 94 ALA A C 1
ATOM 693 O O . ALA A 1 97 ? 7.545 12.285 -2.831 1.00 27.96 94 ALA A O 1
ATOM 695 N N . TYR A 1 98 ? 5.865 10.823 -3.102 1.00 26.55 95 TYR A N 1
ATOM 696 C CA . TYR A 1 98 ? 4.988 11.772 -3.768 1.00 26.27 95 TYR A CA 1
ATOM 697 C C . TYR A 1 98 ? 4.583 12.920 -2.848 1.00 25.95 95 TYR A C 1
ATOM 698 O O . TYR A 1 98 ? 4.246 14.010 -3.314 1.00 25.51 95 TYR A O 1
ATOM 707 N N . VAL A 1 99 ? 4.612 12.678 -1.541 1.00 29.74 96 VAL A N 1
ATOM 708 C CA . VAL A 1 99 ? 4.234 13.711 -0.576 1.00 25.20 96 VAL A CA 1
ATOM 709 C C . VAL A 1 99 ? 5.266 14.841 -0.567 1.00 27.59 96 VAL A C 1
ATOM 710 O O . VAL A 1 99 ? 4.957 15.969 -0.195 1.00 21.40 96 VAL A O 1
ATOM 714 N N . VAL A 1 100 ? 6.494 14.538 -0.984 1.00 22.30 97 VAL A N 1
ATOM 715 C CA . VAL A 1 100 ? 7.508 15.579 -1.090 1.00 25.65 97 VAL A CA 1
ATOM 716 C C . VAL A 1 100 ? 7.142 16.556 -2.211 1.00 25.27 97 VAL A C 1
ATOM 717 O O . VAL A 1 100 ? 7.271 17.769 -2.051 1.00 29.53 97 VAL A O 1
ATOM 721 N N . LEU A 1 101 ? 6.661 16.012 -3.328 1.00 28.09 98 LEU A N 1
ATOM 722 C CA . LEU A 1 101 ? 6.164 16.808 -4.449 1.00 26.20 98 LEU A CA 1
ATOM 723 C C . LEU A 1 101 ? 4.924 17.609 -4.053 1.00 23.95 98 LEU A C 1
ATOM 724 O O . LEU A 1 101 ? 4.805 18.784 -4.389 1.00 23.03 98 LEU A O 1
ATOM 729 N N . GLU A 1 102 ? 3.991 16.954 -3.361 1.00 28.62 99 GLU A N 1
ATOM 730 C CA . GLU A 1 102 ? 2.776 17.614 -2.892 1.00 22.29 99 GLU A CA 1
ATOM 731 C C . GLU A 1 102 ? 3.126 18.801 -2.010 1.00 27.33 99 GLU A C 1
ATOM 732 O O . GLU A 1 102 ? 2.618 19.902 -2.213 1.00 23.27 99 GLU A O 1
ATOM 738 N N . ALA A 1 103 ? 4.005 18.570 -1.039 1.00 20.52 100 ALA A N 1
ATOM 739 C CA . ALA A 1 103 ? 4.395 19.610 -0.091 1.00 25.28 100 ALA A CA 1
ATOM 740 C C . ALA A 1 103 ? 5.093 20.785 -0.782 1.00 25.40 100 ALA A C 1
ATOM 741 O O . ALA A 1 103 ? 4.796 21.952 -0.494 1.00 28.35 100 ALA A O 1
ATOM 743 N N . PHE A 1 104 ? 6.012 20.474 -1.697 1.00 22.07 101 PHE A N 1
ATOM 744 C CA . PHE A 1 104 ? 6.706 21.510 -2.456 1.00 26.90 101 PHE A CA 1
ATOM 745 C C . PHE A 1 104 ? 5.729 22.287 -3.336 1.00 19.53 101 PHE A C 1
ATOM 746 O O . PHE A 1 104 ? 5.732 23.517 -3.347 1.00 25.12 101 PHE A O 1
ATOM 754 N N . GLY A 1 105 ? 4.915 21.556 -4.087 1.00 20.46 102 GLY A N 1
ATOM 755 C CA . GLY A 1 105 ? 3.862 22.146 -4.894 1.00 27.44 102 GLY A CA 1
ATOM 756 C C . GLY A 1 105 ? 3.001 23.133 -4.127 1.00 23.63 102 GLY A C 1
ATOM 757 O O . GLY A 1 105 ? 2.757 24.247 -4.593 1.00 24.59 102 GLY A O 1
ATOM 758 N N . SER A 1 106 ? 2.556 22.746 -2.938 1.00 21.77 103 SER A N 1
ATOM 759 C CA . SER A 1 106 ? 1.678 23.613 -2.156 1.00 21.46 103 SER A CA 1
ATOM 760 C C . SER A 1 106 ? 2.419 24.833 -1.633 1.00 21.59 103 SER A C 1
ATOM 761 O O . SER A 1 106 ? 1.893 25.951 -1.649 1.00 19.57 103 SER A O 1
ATOM 764 N N . THR A 1 107 ? 3.644 24.611 -1.173 1.00 18.76 104 THR A N 1
ATOM 765 C CA . THR A 1 107 ? 4.459 25.682 -0.635 1.00 18.13 104 THR A CA 1
ATOM 766 C C . THR A 1 107 ? 4.708 26.725 -1.716 1.00 19.18 104 THR A C 1
ATOM 767 O O . THR A 1 107 ? 4.620 27.922 -1.462 1.00 18.24 104 THR A O 1
ATOM 771 N N . PHE A 1 108 ? 4.966 26.250 -2.931 1.00 18.79 105 PHE A N 1
ATOM 772 C CA . PHE A 1 108 ? 5.270 27.109 -4.068 1.00 22.39 105 PHE A CA 1
ATOM 773 C C . PHE A 1 108 ? 4.106 28.035 -4.426 1.00 21.48 105 PHE A C 1
ATOM 774 O O . PHE A 1 108 ? 4.294 29.243 -4.576 1.00 22.17 105 PHE A O 1
ATOM 782 N N . VAL A 1 109 ? 2.903 27.483 -4.567 1.00 22.99 106 VAL A N 1
ATOM 783 C CA . VAL A 1 109 ? 1.784 28.347 -4.938 1.00 28.88 106 VAL A CA 1
ATOM 784 C C . VAL A 1 109 ? 1.405 29.288 -3.793 1.00 20.88 106 VAL A C 1
ATOM 785 O O . VAL A 1 109 ? 1.074 30.436 -4.038 1.00 28.10 106 VAL A O 1
ATOM 789 N N . ILE A 1 110 ? 1.491 28.812 -2.553 1.00 21.66 107 ILE A N 1
ATOM 790 C CA . ILE A 1 110 ? 1.181 29.645 -1.399 1.00 19.98 107 ILE A CA 1
ATOM 791 C C . ILE A 1 110 ? 2.123 30.847 -1.353 1.00 22.58 107 ILE A C 1
ATOM 792 O O . ILE A 1 110 ? 1.677 31.987 -1.207 1.00 21.11 107 ILE A O 1
ATOM 797 N N . PHE A 1 111 ? 3.421 30.587 -1.509 1.00 24.21 108 PHE A N 1
ATOM 798 C CA . PHE A 1 111 ? 4.413 31.652 -1.521 1.00 27.20 108 PHE A CA 1
ATOM 799 C C . PHE A 1 111 ? 4.145 32.587 -2.689 1.00 23.72 108 PHE A C 1
ATOM 800 O O . PHE A 1 111 ? 4.162 33.808 -2.531 1.00 21.26 108 PHE A O 1
ATOM 808 N N . ALA A 1 112 ? 3.904 32.005 -3.859 1.00 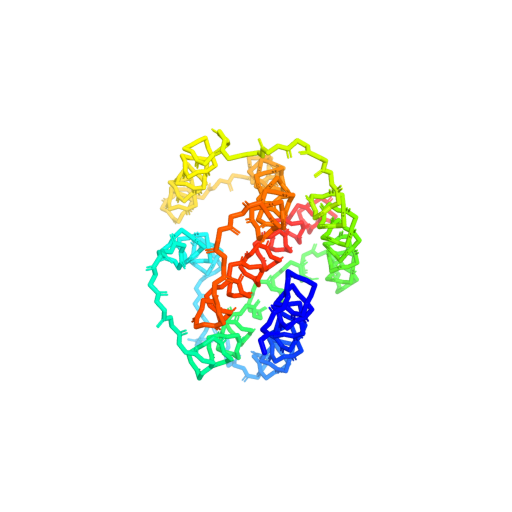22.79 109 ALA A N 1
ATOM 809 C CA . ALA A 1 112 ? 3.661 32.788 -5.062 1.00 24.53 109 ALA A CA 1
ATOM 810 C C . ALA A 1 112 ? 2.431 33.684 -4.908 1.00 21.70 109 ALA A C 1
ATOM 811 O O . ALA A 1 112 ? 2.460 34.855 -5.274 1.00 26.93 109 ALA A O 1
ATOM 813 N N . VAL A 1 113 ? 1.354 33.140 -4.355 1.00 22.89 110 VAL A N 1
ATOM 814 C CA . VAL A 1 113 ? 0.121 33.915 -4.231 1.00 21.47 110 VAL A CA 1
ATOM 815 C C . VAL A 1 113 ? 0.233 34.969 -3.126 1.00 27.18 110 VAL A C 1
ATOM 816 O O . VAL A 1 113 ? -0.053 36.146 -3.350 1.00 26.58 110 VAL A O 1
ATOM 820 N N . LEU A 1 114 ? 0.663 34.550 -1.942 1.00 22.67 111 LEU A N 1
ATOM 821 C CA . LEU A 1 114 ? 0.724 35.454 -0.798 1.00 19.74 111 LEU A CA 1
ATOM 822 C C . LEU A 1 114 ? 1.810 36.501 -0.954 1.00 29.63 111 LEU A C 1
ATOM 823 O O . LEU A 1 114 ? 1.640 37.638 -0.522 1.00 24.40 111 LEU A O 1
ATOM 828 N N . GLY A 1 115 ? 2.926 36.115 -1.565 1.00 19.67 112 GLY A N 1
ATOM 829 C CA . GLY A 1 115 ? 3.993 37.053 -1.828 1.00 28.38 112 GLY A CA 1
ATOM 830 C C . GLY A 1 115 ? 3.559 38.123 -2.806 1.00 27.42 112 GLY A C 1
ATOM 831 O O . GLY A 1 115 ? 3.921 39.291 -2.657 1.00 24.20 112 GLY A O 1
ATOM 832 N N . THR A 1 116 ? 2.787 37.730 -3.814 1.00 21.03 113 THR A N 1
ATOM 833 C CA . THR A 1 116 ? 2.320 38.687 -4.808 1.00 26.19 113 THR A CA 1
ATOM 834 C C . THR A 1 116 ? 1.314 39.645 -4.178 1.00 25.47 113 THR A C 1
ATOM 835 O O . THR A 1 116 ? 1.397 40.860 -4.370 1.00 33.64 113 THR A O 1
ATOM 839 N N . ILE A 1 117 ? 0.371 39.094 -3.420 1.00 22.66 114 ILE A N 1
ATOM 840 C CA . ILE A 1 117 ? -0.602 39.915 -2.710 1.00 21.79 114 ILE A CA 1
ATOM 841 C C . ILE A 1 117 ? 0.092 40.890 -1.750 1.00 21.60 114 ILE A C 1
ATOM 842 O O . ILE A 1 117 ? -0.154 42.097 -1.792 1.00 26.48 114 ILE A O 1
ATOM 847 N N . GLY A 1 118 ? 0.975 40.372 -0.905 1.00 23.92 115 GLY A N 1
ATOM 848 C CA . GLY A 1 118 ? 1.692 41.198 0.049 1.00 21.67 115 GLY A CA 1
ATOM 849 C C . GLY A 1 118 ? 2.458 42.331 -0.607 1.00 23.68 115 GLY A C 1
ATOM 850 O O . GLY A 1 118 ? 2.412 43.471 -0.143 1.00 23.09 115 GLY A O 1
ATOM 851 N N . ALA A 1 119 ? 3.127 42.029 -1.711 1.00 22.76 116 ALA A N 1
ATOM 852 C CA . ALA A 1 119 ? 3.944 43.027 -2.396 1.00 25.10 116 ALA A CA 1
ATOM 853 C C . ALA A 1 119 ? 3.107 44.068 -3.140 1.00 37.37 116 ALA A C 1
ATOM 854 O O . ALA A 1 119 ? 3.587 45.156 -3.440 1.00 29.98 116 ALA A O 1
ATOM 856 N N . LYS A 1 120 ? 1.857 43.737 -3.433 1.00 29.26 117 LYS A N 1
ATOM 857 C CA . LYS A 1 120 ? 1.024 44.612 -4.255 1.00 29.55 117 LYS A CA 1
ATOM 858 C C . LYS A 1 120 ? -0.031 45.363 -3.453 1.00 30.08 117 LYS A C 1
ATOM 859 O O . LYS A 1 120 ? -0.532 46.399 -3.895 1.00 33.30 117 LYS A O 1
ATOM 865 N N . MET A 1 121 ? -0.380 44.843 -2.280 1.00 27.66 118 MET A N 1
ATOM 866 C CA . MET A 1 121 ? -1.450 45.449 -1.489 1.00 41.48 118 MET A CA 1
ATOM 867 C C . MET A 1 121 ? -1.054 46.803 -0.916 1.00 30.25 118 MET A C 1
ATOM 868 O O . MET A 1 121 ? 0.109 47.041 -0.590 1.00 29.91 118 MET A O 1
ATOM 873 N N . LYS A 1 122 ? -2.034 47.684 -0.784 1.00 32.67 119 LYS A N 1
ATOM 874 C CA . LYS A 1 122 ? -1.778 49.053 -0.356 1.00 44.56 119 LYS A CA 1
ATOM 875 C C . LYS A 1 122 ? -1.590 49.174 1.150 1.00 39.88 119 LYS A C 1
ATOM 876 O O . LYS A 1 122 ? -0.865 50.052 1.620 1.00 38.17 119 LYS A O 1
ATOM 882 N N . LYS A 1 123 ? -2.245 48.295 1.901 1.00 31.45 120 LYS A N 1
ATOM 883 C CA . LYS A 1 123 ? -2.185 48.345 3.358 1.00 36.79 120 LYS A CA 1
ATOM 884 C C . LYS A 1 123 ? -0.786 48.019 3.863 1.00 32.40 120 LYS A C 1
ATOM 885 O O . LYS A 1 123 ? -0.152 47.085 3.377 1.00 26.75 120 LYS A O 1
ATOM 891 N N . ASP A 1 124 ? -0.313 48.796 4.832 1.00 29.35 121 ASP A N 1
ATOM 892 C CA . ASP A 1 124 ? 0.983 48.558 5.460 1.00 28.21 121 ASP A CA 1
ATOM 893 C C . ASP A 1 124 ? 0.794 47.599 6.632 1.00 26.26 121 ASP A C 1
ATOM 894 O O . ASP A 1 124 ? 0.112 47.922 7.603 1.00 26.95 121 ASP A O 1
ATOM 899 N N . LEU A 1 125 ? 1.404 46.421 6.542 1.00 23.03 122 LEU A N 1
ATOM 900 C CA . LEU A 1 125 ? 1.202 45.380 7.546 1.00 22.24 122 LEU A CA 1
ATOM 901 C C . LEU A 1 125 ? 2.202 45.408 8.698 1.00 20.96 122 LEU A C 1
ATOM 902 O O . LEU A 1 125 ? 2.337 44.418 9.416 1.00 20.50 122 LEU A O 1
ATOM 907 N N . SER A 1 126 ? 2.888 46.533 8.886 1.00 25.51 123 SER A N 1
ATOM 908 C CA . SER A 1 126 ? 3.956 46.613 9.887 1.00 27.17 123 SER A CA 1
ATOM 909 C C . SER A 1 126 ? 3.509 46.236 11.302 1.00 27.57 123 SER A C 1
ATOM 910 O O . SER A 1 126 ? 4.271 45.614 12.047 1.00 25.55 123 SER A O 1
ATOM 913 N N . PHE A 1 127 ? 2.275 46.595 11.660 1.00 22.72 124 PHE A N 1
ATOM 914 C CA . PHE A 1 127 ? 1.733 46.297 12.990 1.00 23.80 124 PHE A CA 1
ATOM 915 C C . PHE A 1 127 ? 1.824 44.812 13.365 1.00 22.41 124 PHE A C 1
ATOM 916 O O . PHE A 1 127 ? 1.810 44.459 14.548 1.00 31.02 124 PHE A O 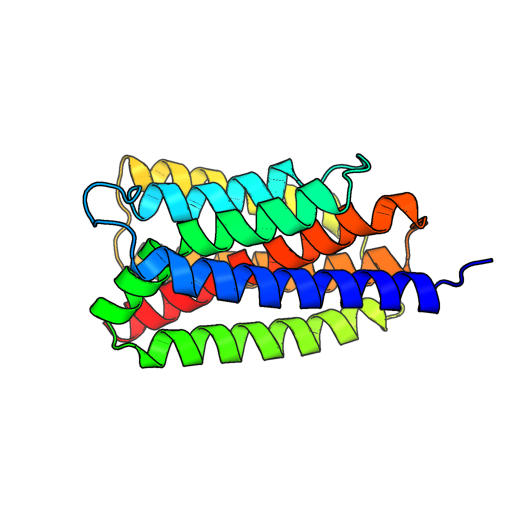1
ATOM 924 N N . LEU A 1 128 ? 1.923 43.946 12.362 1.00 22.77 125 LEU A N 1
ATOM 925 C CA . LEU A 1 128 ? 2.023 42.506 12.609 1.00 19.69 125 LEU A CA 1
ATOM 926 C C . LEU A 1 128 ? 3.350 42.059 13.219 1.00 26.84 125 LEU A C 1
ATOM 927 O O . LEU A 1 128 ? 3.459 40.914 13.670 1.00 24.86 125 LEU A O 1
ATOM 932 N N . TRP A 1 129 ? 4.351 42.941 13.235 1.00 23.61 126 TRP A N 1
ATOM 933 C CA . TRP A 1 129 ? 5.723 42.524 13.570 1.00 26.21 126 TRP A CA 1
ATOM 934 C C . TRP A 1 129 ? 5.868 41.787 14.909 1.00 23.05 126 TRP A C 1
ATOM 935 O O . TRP A 1 129 ? 6.483 40.724 14.968 1.00 23.15 126 TRP A O 1
ATOM 946 N N . SER A 1 130 ? 5.297 42.342 15.975 1.00 28.69 127 SER A N 1
ATOM 947 C CA . SER A 1 130 ? 5.451 41.747 17.300 1.00 35.69 127 SER A CA 1
ATOM 948 C C . SER A 1 130 ? 4.639 40.464 17.420 1.00 32.61 127 SER A C 1
ATOM 949 O O . SER A 1 130 ? 5.074 39.503 18.054 1.00 33.13 127 SER A O 1
ATOM 952 N N . PHE A 1 131 ? 3.461 40.453 16.807 1.00 23.98 128 PHE A N 1
ATOM 953 C CA . PHE A 1 131 ? 2.617 39.260 16.798 1.00 24.09 128 PHE A CA 1
ATOM 954 C C . PHE A 1 131 ? 3.357 38.086 16.158 1.00 27.86 128 PHE A C 1
ATOM 955 O O . PHE A 1 131 ? 3.368 36.971 16.687 1.00 22.54 128 PHE A O 1
ATOM 963 N N . LEU A 1 132 ? 3.987 38.353 15.020 1.00 24.88 129 LEU A N 1
ATOM 964 C CA . LEU A 1 132 ? 4.664 37.308 14.258 1.00 23.27 129 LEU A CA 1
ATOM 965 C C . LEU A 1 132 ? 5.901 36.760 14.968 1.00 25.76 129 LEU A C 1
ATOM 966 O O . LEU A 1 132 ? 6.148 35.552 14.946 1.00 23.73 129 LEU A O 1
ATOM 971 N N . LEU A 1 133 ? 6.673 37.648 15.592 1.00 32.31 130 LEU A N 1
ATOM 972 C CA . LEU A 1 133 ? 7.843 37.243 16.370 1.00 28.03 130 LEU A CA 1
ATOM 973 C C . LEU A 1 133 ? 7.444 36.327 17.525 1.00 27.34 130 LEU A C 1
ATOM 974 O O . LEU A 1 133 ? 8.087 35.304 17.769 1.00 29.03 130 LEU A O 1
ATOM 979 N N . VAL A 1 134 ? 6.380 36.701 18.230 1.00 20.44 131 VAL A N 1
ATOM 980 C CA . VAL A 1 134 ? 5.884 35.901 19.344 1.00 17.91 131 VAL A CA 1
ATOM 981 C C . VAL A 1 134 ? 5.450 34.531 18.847 1.00 21.19 131 VAL A C 1
ATOM 982 O O . VAL A 1 134 ? 5.708 33.516 19.495 1.00 21.16 131 VAL A O 1
ATOM 986 N N . ALA A 1 135 ? 4.804 34.501 17.685 1.00 22.90 132 ALA A N 1
ATOM 987 C CA . ALA A 1 135 ? 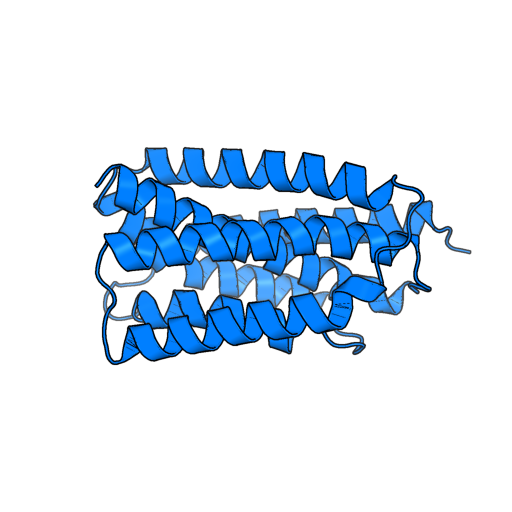4.261 33.254 17.154 1.00 23.61 132 ALA A CA 1
ATOM 988 C C . ALA A 1 135 ? 5.376 32.278 16.793 1.00 22.99 132 ALA A C 1
ATOM 989 O O . ALA A 1 135 ? 5.294 31.089 17.092 1.00 23.02 132 ALA A O 1
ATOM 991 N N . VAL A 1 136 ? 6.430 32.785 16.165 1.00 20.98 133 VAL A N 1
ATOM 992 C CA . VAL A 1 136 ? 7.533 31.924 15.778 1.00 16.98 133 VAL A CA 1
ATOM 993 C C . VAL A 1 136 ? 8.267 31.409 17.010 1.00 16.53 133 VAL A C 1
ATOM 994 O O . VAL A 1 136 ? 8.653 30.241 17.072 1.00 19.09 133 VAL A O 1
ATOM 998 N N . LEU A 1 137 ? 8.420 32.273 18.005 1.00 15.99 134 LEU A N 1
ATOM 999 C CA . LEU A 1 137 ? 9.023 31.866 19.268 1.00 23.08 134 LEU A CA 1
ATOM 1000 C C . LEU A 1 137 ? 8.176 30.795 19.961 1.00 25.13 134 LEU A C 1
ATOM 1001 O O . LEU A 1 137 ? 8.714 29.867 20.566 1.00 24.03 134 LEU A O 1
ATOM 1006 N N . ALA A 1 138 ? 6.855 30.926 19.864 1.00 24.57 135 ALA A N 1
ATOM 1007 C CA . ALA A 1 138 ? 5.949 29.922 20.414 1.00 16.16 135 ALA A CA 1
ATOM 1008 C C . ALA A 1 138 ? 6.146 28.576 19.701 1.00 21.40 135 ALA A C 1
ATOM 1009 O O . ALA A 1 138 ? 6.195 27.523 20.336 1.00 22.32 135 ALA A O 1
ATOM 1011 N N . LEU A 1 139 ? 6.279 28.624 18.379 1.00 21.19 136 LEU A N 1
ATOM 1012 C CA . LEU A 1 139 ? 6.550 27.429 17.588 1.00 17.17 136 LEU A CA 1
ATOM 1013 C C . LEU A 1 139 ? 7.890 26.808 17.991 1.00 17.84 136 LEU A C 1
ATOM 1014 O O . LEU A 1 139 ? 8.037 25.587 18.018 1.00 17.64 136 LEU A O 1
ATOM 1019 N N . ALA A 1 140 ? 8.866 27.656 18.302 1.00 15.57 137 ALA A N 1
ATOM 1020 C CA . ALA A 1 140 ? 10.167 27.180 18.765 1.00 20.86 137 ALA A CA 1
ATOM 1021 C C . ALA A 1 140 ? 10.045 26.442 20.091 1.00 18.92 137 ALA A C 1
ATOM 1022 O O . ALA A 1 140 ? 10.629 25.372 20.266 1.00 17.98 137 ALA A O 1
ATOM 1024 N N . VAL A 1 141 ? 9.284 27.015 21.021 1.00 17.58 138 VAL A N 1
ATOM 1025 C CA . VAL A 1 141 ? 9.080 26.409 22.338 1.00 23.34 138 VAL A CA 1
ATOM 1026 C C . VAL A 1 141 ? 8.483 25.008 22.205 1.00 22.00 138 VAL A C 1
ATOM 1027 O O . VAL A 1 141 ? 8.939 24.063 22.850 1.00 22.04 138 VAL A O 1
ATOM 1031 N N . VAL A 1 142 ? 7.462 24.880 21.367 1.00 16.91 139 VAL A N 1
ATOM 1032 C CA . VAL A 1 142 ? 6.801 23.593 21.188 1.00 26.06 139 VAL A CA 1
ATOM 1033 C C . VAL A 1 142 ? 7.734 22.590 20.499 1.00 19.90 139 VAL A C 1
ATOM 1034 O O . VAL A 1 142 ? 7.745 21.407 20.839 1.00 25.21 139 VAL A O 1
ATOM 1038 N N . GLY A 1 143 ? 8.523 23.077 19.543 1.00 18.62 140 GLY A N 1
ATOM 1039 C CA . GLY A 1 143 ? 9.490 22.246 18.847 1.00 14.11 140 GLY A CA 1
ATOM 1040 C C . GLY A 1 143 ? 10.581 21.719 19.764 1.00 18.34 140 GLY A C 1
ATOM 1041 O O . GLY A 1 143 ? 11.055 20.589 19.602 1.00 26.69 140 GLY A O 1
ATOM 1042 N N . ILE A 1 144 ? 10.975 22.532 20.737 1.00 17.69 141 ILE A N 1
ATOM 1043 C CA . ILE A 1 144 ? 11.944 22.113 21.745 1.00 15.97 141 ILE A CA 1
ATOM 1044 C C . ILE A 1 144 ? 11.313 21.136 22.736 1.00 30.72 141 ILE A C 1
ATOM 1045 O O . ILE A 1 144 ? 11.937 20.148 23.124 1.00 25.57 141 ILE A O 1
ATOM 1050 N N . PHE A 1 145 ? 10.074 21.416 23.137 1.00 23.52 142 PHE A N 1
ATOM 1051 C CA . PHE A 1 145 ? 9.325 20.512 24.004 1.00 25.28 142 PHE A CA 1
ATOM 1052 C C . PHE A 1 145 ? 9.261 19.143 23.342 1.00 28.07 142 PHE A C 1
ATOM 1053 O O . PHE A 1 145 ? 9.469 18.113 23.987 1.00 24.22 142 PHE A O 1
ATOM 1061 N N . ASN A 1 146 ? 8.995 19.158 22.039 1.00 27.86 143 ASN A N 1
ATOM 1062 C CA . ASN A 1 146 ? 8.872 17.947 21.235 1.00 25.31 143 ASN A CA 1
ATOM 1063 C C . ASN A 1 146 ? 10.103 17.049 21.279 1.00 25.37 143 ASN A C 1
ATOM 1064 O O . ASN A 1 146 ? 9.992 15.825 21.180 1.00 23.20 143 ASN A O 1
ATOM 1069 N N . ILE A 1 147 ? 11.280 17.653 21.414 1.00 20.01 144 ILE A N 1
ATOM 1070 C CA . ILE A 1 147 ? 12.511 16.877 21.526 1.00 24.12 144 ILE A CA 1
ATOM 1071 C C . ILE A 1 147 ? 12.510 15.980 22.766 1.00 26.43 144 ILE A C 1
ATOM 1072 O O . ILE A 1 147 ? 12.845 14.797 22.691 1.00 33.28 144 ILE A O 1
ATOM 1077 N N . PHE A 1 148 ? 12.116 16.545 23.902 1.00 25.84 145 PHE A N 1
ATOM 1078 C CA . PHE A 1 148 ? 12.228 15.852 25.181 1.00 26.78 145 PHE A CA 1
ATOM 1079 C C . PHE A 1 148 ? 10.946 15.136 25.588 1.00 31.32 145 PHE A C 1
ATOM 1080 O O . PHE A 1 148 ? 10.965 14.271 26.459 1.00 36.02 145 PHE A O 1
ATOM 1088 N N . SER A 1 149 ? 9.836 15.498 24.953 1.00 29.73 146 SER A N 1
ATOM 1089 C CA . SER A 1 149 ? 8.553 14.864 25.223 1.00 31.22 146 SER A CA 1
ATOM 1090 C C . SER A 1 149 ? 7.746 14.796 23.932 1.00 33.58 146 SER A C 1
ATOM 1091 O O . SER A 1 149 ? 6.868 15.635 23.697 1.00 28.72 146 SER A O 1
ATOM 1094 N N . PRO A 1 150 ? 8.042 13.792 23.090 1.00 28.03 147 PRO A N 1
ATOM 1095 C CA . PRO A 1 150 ? 7.509 13.690 21.727 1.00 29.49 147 PRO A CA 1
ATOM 1096 C C . PRO A 1 150 ? 5.992 13.798 21.652 1.00 30.19 147 PRO A C 1
ATOM 1097 O O . PRO A 1 150 ? 5.277 13.083 22.349 1.00 30.34 147 PRO A O 1
ATOM 1101 N N . LEU A 1 151 ? 5.513 14.707 20.812 1.00 30.82 148 LEU A N 1
ATOM 1102 C CA . LEU A 1 151 ? 4.081 14.898 20.637 1.00 26.71 148 LEU A CA 1
ATOM 1103 C C . LEU A 1 151 ? 3.543 13.790 19.748 1.00 32.82 148 LEU A C 1
ATOM 1104 O O . LEU A 1 151 ? 4.251 13.292 18.870 1.00 30.45 148 LEU A O 1
ATOM 1109 N N . ASN A 1 152 ? 2.292 13.403 19.970 1.00 28.98 149 ASN A N 1
ATOM 1110 C CA . ASN A 1 152 ? 1.672 12.386 19.130 1.00 29.49 149 ASN A CA 1
ATOM 1111 C C . ASN A 1 152 ? 1.306 12.949 17.754 1.00 27.72 149 ASN A C 1
ATOM 1112 O O . ASN A 1 152 ? 1.531 14.133 17.488 1.00 29.35 149 ASN A O 1
ATOM 1117 N N . SER A 1 153 ? 0.763 12.099 16.890 1.00 29.46 150 SER A N 1
ATOM 1118 C CA . SER A 1 153 ? 0.422 12.474 15.521 1.00 32.02 150 SER A CA 1
ATOM 1119 C C . SER A 1 153 ? -0.594 13.605 15.460 1.00 36.96 150 SER A C 1
ATOM 1120 O O . SER A 1 153 ? -0.419 14.565 14.708 1.00 35.83 150 SER A O 1
ATOM 1123 N N . ALA A 1 154 ? -1.668 13.474 16.236 1.00 37.78 151 ALA A N 1
ATOM 1124 C CA . ALA A 1 154 ? -2.717 14.488 16.281 1.00 32.62 151 ALA A CA 1
ATOM 1125 C C . ALA A 1 154 ? -2.169 15.851 16.693 1.00 28.30 151 ALA A C 1
ATOM 1126 O O . ALA A 1 154 ? -2.506 16.864 16.094 1.00 30.89 151 ALA A O 1
ATOM 1128 N N . ALA A 1 155 ? -1.333 15.867 17.724 1.00 28.71 152 ALA A N 1
ATOM 1129 C CA . ALA A 1 155 ? -0.723 17.101 18.199 1.00 24.21 152 ALA A CA 1
ATOM 1130 C C . ALA A 1 155 ? 0.247 17.668 17.167 1.00 29.85 152 ALA A C 1
ATOM 1131 O O . ALA A 1 155 ? 0.312 18.882 16.958 1.00 27.59 152 ALA A O 1
ATOM 1133 N N . MET A 1 156 ? 1.013 16.788 16.532 1.00 28.02 153 MET A N 1
ATOM 1134 C CA . MET A 1 156 ? 2.030 17.227 15.578 1.00 23.13 153 MET A CA 1
ATOM 1135 C C . MET A 1 156 ? 1.365 17.768 14.322 1.00 24.55 153 MET A C 1
ATOM 1136 O O . MET A 1 156 ? 1.890 18.667 13.661 1.00 23.55 153 MET A O 1
ATOM 1141 N N . MET A 1 157 ? 0.199 17.214 14.002 1.00 21.24 154 MET A N 1
ATOM 1142 C CA . MET A 1 157 ? -0.578 17.664 12.857 1.00 23.87 154 MET A CA 1
ATOM 1143 C C . MET A 1 157 ? -1.130 19.056 13.137 1.00 23.86 154 MET A C 1
ATOM 1144 O O . MET A 1 157 ? -1.115 19.938 12.269 1.00 23.92 154 MET A O 1
ATOM 1149 N N . ALA A 1 158 ? -1.609 19.260 14.358 1.00 20.68 155 ALA A N 1
ATOM 1150 C CA . ALA A 1 158 ? -2.100 20.575 14.764 1.00 25.23 155 ALA A CA 1
ATOM 1151 C C . ALA A 1 158 ? -0.948 21.581 14.835 1.00 25.56 155 ALA A C 1
ATOM 1152 O O . ALA A 1 158 ? -1.117 22.755 14.508 1.00 25.61 155 ALA A O 1
ATOM 1154 N N . TYR A 1 159 ? 0.219 21.108 15.260 1.00 23.36 156 TYR A N 1
ATOM 1155 C CA . TYR A 1 159 ? 1.429 21.930 15.298 1.00 22.06 156 TYR A CA 1
ATOM 1156 C C . TYR A 1 159 ? 1.754 22.443 13.898 1.00 18.73 156 TYR A C 1
ATOM 1157 O O . TYR A 1 159 ? 2.099 23.607 13.718 1.00 17.22 156 TYR A O 1
ATOM 1166 N N . SER A 1 160 ? 1.629 21.564 12.907 1.00 18.56 157 SER A N 1
ATOM 1167 C CA . SER A 1 160 ? 1.926 21.921 11.524 1.00 19.92 157 SER A CA 1
ATOM 1168 C C . SER A 1 160 ? 0.909 22.894 10.925 1.00 19.68 157 SER A C 1
ATOM 1169 O O . SER A 1 160 ? 1.261 23.720 10.083 1.00 21.49 157 SER A O 1
ATOM 1172 N N . VAL A 1 161 ? -0.352 22.782 11.335 1.00 16.52 158 VAL A N 1
ATOM 1173 C CA . VAL A 1 161 ? -1.365 23.724 10.867 1.00 17.07 158 VAL A CA 1
ATOM 1174 C C . VAL A 1 161 ? -1.053 25.151 11.339 1.00 15.77 158 VAL A C 1
ATOM 1175 O O . VAL A 1 161 ? -1.040 26.080 10.542 1.00 21.16 158 VAL A O 1
ATOM 1179 N N . ILE A 1 162 ? -0.807 25.309 12.633 1.00 15.71 159 ILE A N 1
ATOM 1180 C CA . ILE A 1 162 ? -0.385 26.590 13.198 1.00 16.49 159 ILE A CA 1
ATOM 1181 C C . ILE A 1 162 ? 0.862 27.134 12.490 1.00 24.61 159 ILE A C 1
ATOM 1182 O O . ILE A 1 162 ? 0.917 28.306 12.112 1.00 21.53 159 ILE A O 1
ATOM 1187 N N . GLY A 1 163 ? 1.859 26.274 12.312 1.00 16.96 160 GLY A N 1
ATOM 1188 C CA . GLY A 1 163 ? 3.084 26.668 11.639 1.00 23.79 160 GLY A CA 1
ATOM 1189 C C . GLY A 1 163 ? 2.832 27.119 10.212 1.00 18.72 160 GLY A C 1
ATOM 1190 O O . GLY A 1 163 ? 3.455 28.063 9.732 1.00 20.12 160 GLY A O 1
ATOM 1191 N N . THR A 1 164 ? 1.930 26.428 9.527 1.00 14.51 161 THR A N 1
ATOM 1192 C CA . THR A 1 164 ? 1.579 26.771 8.155 1.00 14.93 161 THR A CA 1
ATOM 1193 C C . THR A 1 164 ? 1.005 28.182 8.109 1.00 23.89 161 THR A C 1
ATOM 1194 O O . THR A 1 164 ? 1.394 28.997 7.270 1.00 15.67 161 THR A O 1
ATOM 1198 N N . ILE A 1 165 ? 0.090 28.467 9.032 1.00 20.91 162 ILE A N 1
ATOM 1199 C CA . ILE A 1 165 ? -0.522 29.790 9.127 1.00 20.14 162 ILE A CA 1
ATOM 1200 C C . ILE A 1 165 ? 0.518 30.861 9.433 1.00 22.26 162 ILE A C 1
ATOM 1201 O O . ILE A 1 165 ? 0.552 31.900 8.780 1.00 17.68 162 ILE A O 1
ATOM 1206 N N . VAL A 1 166 ? 1.365 30.599 10.421 1.00 20.86 163 VAL A N 1
ATOM 1207 C CA . VAL A 1 166 ? 2.387 31.561 10.816 1.00 17.63 163 VAL A CA 1
ATOM 1208 C C . VAL A 1 166 ? 3.325 31.902 9.660 1.00 13.09 163 VAL A C 1
ATOM 1209 O O . VAL A 1 166 ? 3.552 33.073 9.350 1.00 17.22 163 VAL A O 1
ATOM 1213 N N . PHE A 1 167 ? 3.865 30.884 9.003 1.00 18.43 164 PHE A N 1
ATOM 1214 C CA . PHE A 1 167 ? 4.834 31.165 7.948 1.00 17.53 164 PHE A CA 1
ATOM 1215 C C . PHE A 1 167 ? 4.206 31.679 6.657 1.00 22.53 164 PHE A C 1
ATOM 1216 O O . PHE A 1 167 ? 4.852 32.396 5.895 1.00 17.98 164 PHE A O 1
ATOM 1224 N N . SER A 1 168 ? 2.943 31.327 6.432 1.00 17.09 165 SER A N 1
ATOM 1225 C CA . SER A 1 168 ? 2.195 31.866 5.300 1.00 17.25 165 SER A CA 1
ATOM 1226 C C . SER A 1 168 ? 1.986 33.360 5.503 1.00 17.15 165 SER A C 1
ATOM 1227 O O . SER A 1 168 ? 2.156 34.145 4.577 1.00 17.32 165 SER A O 1
ATOM 1230 N N . LEU A 1 169 ? 1.631 33.739 6.729 1.00 15.58 166 LEU A N 1
ATOM 1231 C CA . LEU A 1 169 ? 1.462 35.143 7.087 1.00 19.25 166 LEU A CA 1
ATOM 1232 C C . LEU A 1 169 ? 2.794 35.880 7.017 1.00 16.53 166 LEU A C 1
ATOM 1233 O O . LEU A 1 169 ? 2.843 37.045 6.638 1.00 15.25 166 LEU A O 1
ATOM 1238 N N . TYR A 1 170 ? 3.881 35.200 7.374 1.00 17.01 167 TYR A N 1
ATOM 1239 C CA . TYR A 1 170 ? 5.194 35.829 7.300 1.00 16.40 167 TYR A CA 1
ATOM 1240 C C . TYR A 1 170 ? 5.591 36.167 5.867 1.00 15.70 167 TYR A C 1
ATOM 1241 O O . TYR A 1 170 ? 6.269 37.163 5.631 1.00 19.84 167 TYR A O 1
ATOM 1250 N N . ILE A 1 171 ? 5.174 35.335 4.917 1.00 14.85 168 ILE A N 1
ATOM 1251 C CA . ILE A 1 171 ? 5.428 35.602 3.502 1.00 18.25 168 ILE A CA 1
ATOM 1252 C C . ILE A 1 171 ? 4.646 36.830 3.042 1.00 25.40 168 ILE A C 1
ATOM 1253 O O . ILE A 1 171 ? 5.193 37.717 2.382 1.00 25.36 168 ILE A O 1
ATOM 1258 N N . LEU A 1 172 ? 3.363 36.872 3.390 1.00 18.56 169 LEU A N 1
ATOM 1259 C CA . LEU A 1 172 ? 2.535 38.036 3.106 1.00 20.52 169 LEU A CA 1
ATOM 1260 C C . LEU A 1 172 ? 3.191 39.269 3.715 1.00 20.23 169 LEU A C 1
ATOM 1261 O O . LEU A 1 172 ? 3.349 40.293 3.054 1.00 18.68 169 LEU A O 1
ATOM 1266 N N . TYR A 1 173 ? 3.598 39.146 4.973 1.00 17.48 170 TYR A N 1
ATOM 1267 C CA . TYR A 1 173 ? 4.185 40.252 5.721 1.00 18.45 170 TYR A CA 1
ATOM 1268 C C . TYR A 1 173 ? 5.527 40.711 5.154 1.00 18.25 170 TYR A C 1
ATOM 1269 O O . TYR A 1 173 ? 5.773 41.908 5.021 1.00 22.24 170 TYR A O 1
ATOM 1278 N N . ASP A 1 174 ? 6.392 39.762 4.821 1.00 24.95 171 ASP A N 1
ATOM 1279 C CA . ASP A 1 174 ? 7.740 40.111 4.377 1.00 19.01 171 ASP A CA 1
ATOM 1280 C C . ASP A 1 174 ? 7.749 40.876 3.049 1.00 19.51 171 ASP A C 1
ATOM 1281 O O . ASP A 1 174 ? 8.416 41.901 2.931 1.00 22.16 171 ASP A O 1
ATOM 1286 N N . LEU A 1 175 ? 7.010 40.379 2.060 1.00 18.89 172 LEU A N 1
ATOM 1287 C CA . LEU A 1 175 ? 6.926 41.047 0.761 1.00 20.39 172 LEU A CA 1
ATOM 1288 C C . LEU A 1 175 ? 6.290 42.419 0.918 1.00 26.41 172 LEU A C 1
ATOM 1289 O O . LEU A 1 175 ? 6.692 43.381 0.257 1.00 18.45 172 LEU A O 1
ATOM 1294 N N . ASN A 1 176 ? 5.298 42.499 1.795 1.00 18.10 173 ASN A N 1
ATOM 1295 C CA . ASN A 1 176 ? 4.641 43.767 2.094 1.00 19.76 173 ASN A CA 1
ATOM 1296 C C . ASN A 1 176 ? 5.625 44.789 2.662 1.00 20.67 173 ASN A C 1
ATOM 1297 O O . ASN A 1 176 ? 5.631 45.956 2.267 1.00 20.70 173 ASN A O 1
ATOM 1302 N N . GLN A 1 177 ? 6.478 44.339 3.574 1.00 18.88 174 GLN A N 1
ATOM 1303 C CA . GLN A 1 177 ? 7.422 45.247 4.217 1.00 22.32 174 GLN A CA 1
ATOM 1304 C C . GLN A 1 177 ? 8.579 45.624 3.294 1.00 24.03 174 GLN A C 1
ATOM 1305 O O . GLN A 1 177 ? 9.121 46.723 3.390 1.00 26.02 174 GLN A O 1
ATOM 1311 N N . ILE A 1 178 ? 8.956 44.714 2.400 1.00 17.82 175 ILE A N 1
ATOM 1312 C CA . ILE A 1 178 ? 9.957 45.032 1.389 1.00 22.32 175 ILE A CA 1
ATOM 1313 C C . ILE A 1 178 ? 9.462 46.191 0.527 1.00 24.53 175 ILE A C 1
ATOM 1314 O O . ILE A 1 178 ? 10.234 47.079 0.160 1.00 25.07 175 ILE A O 1
ATOM 1319 N N . LYS A 1 179 ? 8.165 46.199 0.235 1.00 20.47 176 LYS A N 1
ATOM 1320 C CA . LYS A 1 179 ? 7.577 47.300 -0.522 1.00 21.89 176 LYS A CA 1
ATOM 1321 C C . LYS A 1 179 ? 7.447 48.560 0.326 1.00 26.31 176 LYS A C 1
ATOM 1322 O O . LYS A 1 179 ? 7.774 49.653 -0.124 1.00 23.31 176 LYS A O 1
ATOM 1328 N N . HIS A 1 180 ? 6.970 48.400 1.555 1.00 21.98 177 HIS A N 1
ATOM 1329 C CA . HIS A 1 180 ? 6.633 49.545 2.388 1.00 27.74 177 HIS A CA 1
ATOM 1330 C C . HIS A 1 180 ? 7.809 50.181 3.133 1.00 28.21 177 HIS A C 1
ATOM 1331 O O . HIS A 1 180 ? 7.782 51.382 3.410 1.00 28.04 177 HIS A O 1
ATOM 1338 N N . ARG A 1 181 ? 8.833 49.394 3.454 1.00 20.78 178 ARG A N 1
ATOM 1339 C CA . ARG A 1 181 ? 9.945 49.904 4.259 1.00 27.60 178 ARG A CA 1
ATOM 1340 C C . ARG A 1 181 ? 11.098 50.440 3.415 1.00 22.76 178 ARG A C 1
ATOM 1341 O O . ARG A 1 181 ? 11.139 50.252 2.198 1.00 22.67 178 ARG A O 1
ATOM 1349 N N . HIS A 1 182 ? 12.044 51.107 4.064 1.00 20.54 179 HIS A N 1
ATOM 1350 C CA . HIS A 1 182 ? 13.203 51.602 3.342 1.00 26.16 179 HIS A CA 1
ATOM 1351 C C . HIS A 1 182 ? 14.264 50.510 3.246 1.00 23.46 179 HIS A C 1
ATOM 1352 O O . HIS A 1 182 ? 15.005 50.270 4.199 1.00 27.32 179 HIS A O 1
ATOM 1359 N N . ILE A 1 183 ? 14.322 49.843 2.097 1.00 22.60 180 ILE A N 1
ATOM 1360 C CA . ILE A 1 183 ? 15.242 48.728 1.902 1.00 24.82 180 ILE A CA 1
ATOM 1361 C C . ILE A 1 183 ? 16.351 49.118 0.939 1.00 25.66 180 ILE A C 1
ATOM 1362 O O . ILE A 1 183 ? 16.094 49.327 -0.241 1.00 28.17 180 ILE A O 1
ATOM 1367 N N . THR A 1 184 ? 17.582 49.209 1.433 1.00 21.41 181 THR A N 1
ATOM 1368 C CA . THR A 1 184 ? 18.706 49.575 0.578 1.00 27.28 181 THR A CA 1
ATOM 1369 C C . THR A 1 184 ? 19.374 48.325 0.008 1.00 30.05 181 THR A C 1
ATOM 1370 O O . THR A 1 184 ? 19.100 47.211 0.456 1.00 25.69 181 THR A O 1
ATOM 1374 N N . GLU A 1 185 ? 20.247 48.506 -0.979 1.00 29.99 182 GLU A N 1
ATOM 1375 C CA . GLU A 1 185 ? 20.827 47.363 -1.677 1.00 35.02 182 GLU A CA 1
ATOM 1376 C C . GLU A 1 185 ? 21.685 46.474 -0.772 1.00 33.94 182 GLU A C 1
ATOM 1377 O O . GLU A 1 185 ? 21.797 45.268 -1.003 1.00 32.42 182 GLU A O 1
ATOM 1383 N N . ASP A 1 186 ? 22.274 47.060 0.267 1.00 21.14 183 ASP A N 1
ATOM 1384 C CA . ASP A 1 186 ? 23.064 46.267 1.203 1.00 24.04 183 ASP A CA 1
ATOM 1385 C C . ASP A 1 186 ? 22.183 45.323 2.034 1.00 26.75 183 ASP A C 1
ATOM 1386 O O . ASP A 1 186 ? 22.674 44.356 2.610 1.00 27.08 183 ASP A O 1
ATOM 1391 N N . LEU A 1 187 ? 20.883 45.603 2.097 1.00 19.47 184 LEU A N 1
ATOM 1392 C CA . LEU A 1 187 ? 19.965 44.728 2.837 1.00 23.77 184 LEU A CA 1
ATOM 1393 C C . LEU A 1 187 ? 19.368 43.615 1.977 1.00 26.58 184 LEU A C 1
ATOM 1394 O O . LEU A 1 187 ? 18.508 42.848 2.429 1.00 22.26 184 LEU A O 1
ATOM 1399 N N . ILE A 1 188 ? 19.818 43.534 0.732 1.00 19.84 185 ILE A N 1
ATOM 1400 C CA . ILE A 1 188 ? 19.282 42.560 -0.207 1.00 24.63 185 ILE A CA 1
ATOM 1401 C C . ILE A 1 188 ? 19.517 41.100 0.220 1.00 19.64 185 ILE A C 1
ATOM 1402 O O . ILE A 1 188 ? 18.568 40.310 0.244 1.00 18.39 185 ILE A O 1
ATOM 1407 N N . PRO A 1 189 ? 20.762 40.738 0.579 1.00 18.29 186 PRO A N 1
ATOM 1408 C CA . PRO A 1 189 ? 20.931 39.350 1.038 1.00 20.70 186 PRO A CA 1
ATOM 1409 C C . PRO A 1 189 ? 20.079 38.988 2.267 1.00 25.04 186 PRO A C 1
ATOM 1410 O O . PRO A 1 189 ? 19.504 37.914 2.291 1.00 16.70 186 PRO A O 1
ATOM 1414 N N . VAL A 1 190 ? 20.002 39.861 3.267 1.00 25.77 187 VAL A N 1
ATOM 1415 C CA . VAL A 1 190 ? 19.279 39.496 4.479 1.00 26.15 187 VAL A CA 1
ATOM 1416 C C . VAL A 1 190 ? 17.772 39.401 4.223 1.00 21.22 187 VAL A C 1
ATOM 1417 O O . VAL A 1 190 ? 17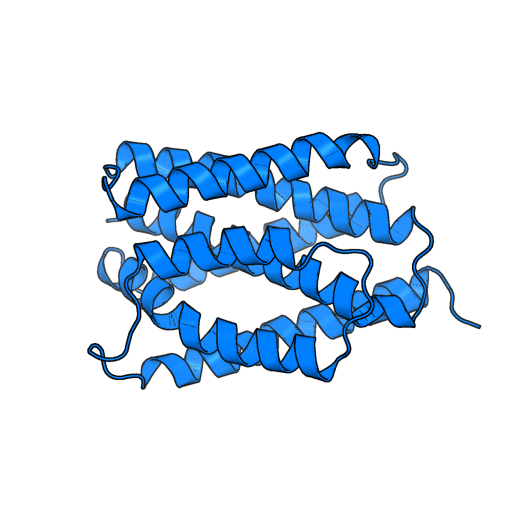.088 38.599 4.848 1.00 17.55 187 VAL A O 1
ATOM 1421 N N . MET A 1 191 ? 17.264 40.201 3.288 1.00 25.88 188 MET A N 1
ATOM 1422 C CA . MET A 1 191 ? 15.849 40.125 2.909 1.00 18.32 188 MET A CA 1
ATOM 1423 C C . MET A 1 191 ? 15.539 38.782 2.242 1.00 16.09 188 MET A C 1
ATOM 1424 O O . MET A 1 191 ? 14.560 38.123 2.582 1.00 15.85 188 MET A O 1
ATOM 1429 N N . ALA A 1 192 ? 16.380 38.386 1.291 1.00 15.64 189 ALA A N 1
ATOM 1430 C CA . ALA A 1 192 ? 16.214 37.113 0.590 1.00 15.66 189 ALA A CA 1
ATOM 1431 C C . ALA A 1 192 ? 16.353 35.936 1.536 1.00 14.48 189 ALA A C 1
ATOM 1432 O O . ALA A 1 192 ? 15.700 34.894 1.360 1.00 15.74 189 ALA A O 1
ATOM 1434 N N . LEU A 1 193 ? 17.222 36.095 2.530 1.00 18.00 190 LEU A N 1
ATOM 1435 C CA . LEU A 1 193 ? 17.436 35.066 3.544 1.00 18.09 190 LEU A CA 1
ATOM 1436 C C . LEU A 1 193 ? 16.147 34.800 4.314 1.00 20.88 190 LEU A C 1
ATOM 1437 O O . LEU A 1 193 ? 15.787 33.651 4.575 1.00 15.79 190 LEU A O 1
ATOM 1442 N N . SER A 1 194 ? 15.463 35.873 4.697 1.00 15.68 191 SER A N 1
ATOM 1443 C CA . SER A 1 194 ? 14.188 35.739 5.392 1.00 16.94 191 SER A CA 1
ATOM 1444 C C . SER A 1 194 ? 13.143 35.059 4.520 1.00 15.50 191 SER A C 1
ATOM 1445 O O . SER A 1 194 ? 12.372 34.233 5.007 1.00 15.58 191 SER A O 1
ATOM 1448 N N . LEU A 1 195 ? 13.109 35.406 3.237 1.00 17.14 192 LEU A N 1
ATOM 1449 C CA . LEU A 1 195 ? 12.184 34.755 2.311 1.00 16.32 192 LEU A CA 1
ATOM 1450 C C . LEU A 1 195 ? 12.486 33.268 2.164 1.00 15.72 192 LEU A C 1
ATOM 1451 O O . LEU A 1 195 ? 11.576 32.446 2.091 1.00 15.43 192 LEU A O 1
ATOM 1456 N N . TYR A 1 196 ? 13.768 32.927 2.097 1.00 13.41 193 TYR A N 1
ATOM 1457 C CA . TYR A 1 196 ? 14.180 31.532 2.023 1.00 13.11 193 TYR A CA 1
ATOM 1458 C C . TYR A 1 196 ? 13.738 30.746 3.262 1.00 14.60 193 TYR A C 1
ATOM 1459 O O . TYR A 1 196 ? 13.241 29.616 3.152 1.00 13.94 193 TYR A O 1
ATOM 1468 N N . LEU A 1 197 ? 13.906 31.339 4.442 1.00 13.42 194 LEU A N 1
ATOM 1469 C CA . LEU A 1 197 ? 13.510 30.671 5.679 1.00 13.94 194 LEU A CA 1
ATOM 1470 C C . LEU A 1 197 ? 11.994 30.589 5.827 1.00 17.29 194 LEU A C 1
ATOM 1471 O O . LEU A 1 197 ? 11.482 29.671 6.461 1.00 19.88 194 LEU A O 1
ATOM 1476 N N . ASP A 1 198 ? 11.286 31.553 5.244 1.00 13.98 195 ASP A N 1
ATOM 1477 C CA . ASP A 1 198 ? 9.831 31.484 5.164 1.00 16.20 195 ASP A CA 1
ATOM 1478 C C . ASP A 1 198 ? 9.463 30.243 4.372 1.00 18.84 195 ASP A C 1
ATOM 1479 O O . ASP A 1 198 ? 8.614 29.441 4.783 1.00 21.34 195 ASP A O 1
ATOM 1484 N N . PHE A 1 199 ? 10.111 30.100 3.222 1.00 15.42 196 PHE A N 1
ATOM 1485 C CA . PHE A 1 199 ? 9.796 29.025 2.298 1.00 16.43 196 PHE A CA 1
ATOM 1486 C C . PHE A 1 199 ? 10.096 27.664 2.907 1.00 20.35 196 PHE A C 1
ATOM 1487 O O . PHE A 1 199 ? 9.251 26.771 2.880 1.00 18.16 196 PHE A O 1
ATOM 1495 N N . ILE A 1 200 ? 11.300 27.502 3.447 1.00 15.20 197 ILE A N 1
ATOM 1496 C CA . ILE A 1 200 ? 11.707 26.199 3.966 1.00 13.10 197 ILE A CA 1
ATOM 1497 C C . ILE A 1 200 ? 10.878 25.780 5.179 1.00 14.27 197 ILE A C 1
ATOM 1498 O O . ILE A 1 200 ? 10.559 24.606 5.337 1.00 16.01 197 ILE A O 1
ATOM 1503 N N . ASN A 1 201 ? 10.508 26.742 6.022 1.00 13.92 198 ASN A N 1
ATOM 1504 C CA . ASN A 1 201 ? 9.709 26.423 7.202 1.00 14.51 198 ASN A CA 1
ATOM 1505 C C . ASN A 1 201 ? 8.255 26.088 6.872 1.00 14.10 198 ASN A C 1
ATOM 1506 O O . ASN A 1 201 ? 7.649 25.229 7.512 1.00 15.50 198 ASN A O 1
ATOM 1511 N N . LEU A 1 202 ? 7.705 26.768 5.872 1.00 18.08 199 LEU A N 1
ATOM 1512 C CA . LEU A 1 202 ? 6.373 26.450 5.383 1.00 16.65 199 LEU A CA 1
ATOM 1513 C C . LEU A 1 202 ? 6.390 25.054 4.766 1.00 18.37 199 LEU A C 1
ATOM 1514 O O . LEU A 1 202 ? 5.485 24.252 4.985 1.00 14.70 199 LEU A O 1
ATOM 1519 N N . PHE A 1 203 ? 7.434 24.781 3.990 1.00 16.32 200 PHE A N 1
ATOM 1520 C CA . PHE A 1 203 ? 7.625 23.477 3.368 1.00 15.38 200 PHE A CA 1
ATOM 1521 C C . PHE A 1 203 ? 7.726 22.355 4.406 1.00 26.16 200 PHE A C 1
ATOM 1522 O O . PHE A 1 203 ? 7.073 21.312 4.278 1.00 17.16 200 PHE A O 1
ATOM 1530 N N . ILE A 1 204 ? 8.548 22.566 5.429 1.00 17.12 201 ILE A N 1
ATOM 1531 C CA . ILE A 1 204 ? 8.679 21.582 6.500 1.00 16.27 201 ILE A CA 1
ATOM 1532 C C . ILE A 1 204 ? 7.329 21.307 7.157 1.00 19.12 201 ILE A C 1
ATOM 1533 O O . ILE A 1 204 ? 6.942 20.150 7.363 1.00 18.25 201 ILE A O 1
ATOM 1538 N N . ASN A 1 205 ? 6.602 22.372 7.469 1.00 15.37 202 ASN A N 1
ATOM 1539 C CA . ASN A 1 205 ? 5.298 22.219 8.100 1.00 17.90 202 ASN A CA 1
ATOM 1540 C C . ASN A 1 205 ? 4.306 21.461 7.224 1.00 18.20 202 ASN A C 1
ATOM 1541 O O . ASN A 1 205 ? 3.567 20.601 7.710 1.00 20.28 202 ASN A O 1
ATOM 1546 N N . LEU A 1 206 ? 4.288 21.773 5.933 1.00 18.08 203 LEU A N 1
ATOM 1547 C CA . LEU A 1 206 ? 3.307 21.159 5.041 1.00 17.33 203 LEU A CA 1
ATOM 1548 C C . LEU A 1 206 ? 3.707 19.723 4.760 1.00 20.58 203 LEU A C 1
ATOM 1549 O O . LEU A 1 206 ? 2.851 18.851 4.616 1.00 18.81 203 LEU A O 1
ATOM 1554 N N . LEU A 1 207 ? 5.013 19.484 4.697 1.00 16.31 204 LEU A N 1
ATOM 1555 C CA . LEU A 1 207 ? 5.534 18.138 4.500 1.00 19.87 204 LEU A CA 1
ATOM 1556 C C . LEU A 1 207 ? 5.107 17.255 5.663 1.00 24.42 204 LEU A C 1
ATOM 1557 O O . LEU A 1 207 ? 4.644 16.135 5.462 1.00 19.55 204 LEU A O 1
ATOM 1562 N N . ARG A 1 208 ? 5.253 17.785 6.875 1.00 16.66 205 ARG A N 1
ATOM 1563 C CA . ARG A 1 208 ? 4.961 17.045 8.090 1.00 18.13 205 ARG A CA 1
ATOM 1564 C C . ARG A 1 208 ? 3.471 16.762 8.177 1.00 24.98 205 ARG A C 1
ATOM 1565 O O . ARG A 1 208 ? 3.046 15.650 8.492 1.00 22.89 205 ARG A O 1
ATOM 1573 N N . PHE A 1 209 ? 2.682 17.787 7.891 1.00 23.12 206 PHE A N 1
ATOM 1574 C CA . PHE A 1 209 ? 1.236 17.667 7.930 1.00 23.73 206 PHE A CA 1
ATOM 1575 C C . PHE A 1 209 ? 0.750 16.612 6.950 1.00 19.13 206 PHE A C 1
ATOM 1576 O O . PHE A 1 209 ? 0.038 15.687 7.332 1.00 22.92 206 PHE A O 1
ATOM 1584 N N . PHE A 1 210 ? 1.131 16.748 5.686 1.00 18.79 207 PHE A N 1
ATOM 1585 C CA . PHE A 1 210 ? 0.659 15.824 4.662 1.00 22.36 207 PHE A CA 1
ATOM 1586 C C . PHE A 1 210 ? 1.280 14.433 4.814 1.00 23.21 207 PHE A C 1
ATOM 1587 O O . PHE A 1 210 ? 0.653 13.424 4.493 1.00 22.41 207 PHE A O 1
ATOM 1595 N N . GLY A 1 211 ? 2.510 14.385 5.311 1.00 27.03 208 GLY A N 1
ATOM 1596 C CA . GLY A 1 211 ? 3.165 13.115 5.576 1.00 22.89 208 GLY A CA 1
ATOM 1597 C C . GLY A 1 211 ? 2.420 12.327 6.636 1.00 25.57 208 GLY A C 1
ATOM 1598 O O . GLY A 1 211 ? 2.061 11.165 6.429 1.00 24.61 208 GLY A O 1
ATOM 1599 N N . ILE A 1 212 ? 2.173 12.972 7.772 1.00 26.18 209 ILE A N 1
ATOM 1600 C CA . ILE A 1 212 ? 1.439 12.354 8.872 1.00 24.99 209 ILE A CA 1
ATOM 1601 C C . ILE A 1 212 ? 0.021 11.986 8.444 1.00 31.36 209 ILE A C 1
ATOM 1602 O O . ILE A 1 212 ? -0.484 10.915 8.787 1.00 35.98 209 ILE A O 1
ATOM 1607 N N . LEU A 1 213 ? -0.606 12.872 7.675 1.00 31.21 210 LEU A N 1
ATOM 1608 C CA . LEU A 1 213 ? -1.964 12.658 7.191 1.00 32.16 210 LEU A CA 1
ATOM 1609 C C . LEU A 1 213 ? -2.086 11.394 6.340 1.00 37.02 210 LEU A C 1
ATOM 1610 O O . LEU A 1 213 ? -3.052 10.647 6.471 1.00 36.44 210 LEU A O 1
ATOM 1615 N N . SER A 1 214 ? -1.115 11.165 5.461 1.00 35.13 211 SER A N 1
ATOM 1616 C CA . SER A 1 214 ? -1.155 10.002 4.579 1.00 37.80 211 SER A CA 1
ATOM 1617 C C . SER A 1 214 ? -0.288 8.854 5.079 1.00 39.52 211 SER A C 1
ATOM 1618 O O . SER A 1 214 ? 0.103 7.991 4.295 1.00 48.77 211 SER A O 1
ATOM 1621 N N . SER A 1 215 ? 0.010 8.840 6.376 1.00 33.69 212 SER A N 1
ATOM 1622 C CA . SER A 1 215 ? 0.872 7.804 6.941 1.00 39.00 212 SER A CA 1
ATOM 1623 C C . SER A 1 215 ? 0.064 6.617 7.454 1.00 48.24 212 SER A C 1
ATOM 1624 O O . SER A 1 215 ? -1.160 6.688 7.550 1.00 54.24 212 SER A O 1
#

Foldseek 3Di:
DDDLVRLLVLLVVLLVLLVVLLQVLLVVLVPDDPVPADDLLCLLLVLLVCLLVLPDPDQDDSVCLSVVSNNNSSNCNVLLVVLCVQFNNVLLVVLLVVLVVLLVVLLVCLLPDPDQPVVCVVVLSVLSVVLSVVSVVCVVPNDDLVVLLVSLVSQLVSLSVVSSNLSNCSSVDDDDNSCSSSSSSSSNSSSVSNSSSSSSNVSSVRD

B-factor: mean 29.37, std 12.22, range [11.53, 80.97]